Protein AF-A0A553NTT2-F1 (afdb_monomer_lite)

Organism: Tigriopus californicus (NCBI:txid6832)

Foldseek 3Di:
DDDDDDDDDDDDDDPPVVVVVVVVVVVVVVVVVVVPPPPPPCPVPQPPDPQPQPPADDDPDDPQEDEFDPPDDLVVSLVVNVVSVVVVDPHHHYDYDDPRVVVSVVSLVVNCVVVDCVRDPDDDDDDDGDRDRDPDDDVDDDPDDDDDDDPDDPPPDPDDPVVNVCVLLVDDPVLVVLQVVLVVQLVVLVCCCVPVVDPDQLCVSCVSVVVSLVVQVVVLVVQQVVCVVVPPPDVSVVSSVLNNLLSVLVVQLSVLVSVCVRDPDDDDPCVSCVSVVVVVVVSVVSVVVPD

InterPro domains:
  IPR002775 DNA/RNA-binding protein Alba-like [PF01918] (65-125)
  IPR019396 Transmembrane Fragile-X-F-associated protein [PF10269] (171-279)
  IPR019396 Transmembrane Fragile-X-F-associated protein [PTHR13568] (175-290)
  IPR036882 Alba-like domain superfamily [G3DSA:3.30.110.20] (52-138)
  IPR036882 Alba-like domain superfamily [SSF82704] (65-133)

Structure (mmCIF, N/CA/C/O backbone):
data_AF-A0A553NTT2-F1
#
_entry.id   AF-A0A553NTT2-F1
#
loop_
_atom_site.group_PDB
_atom_site.id
_atom_site.type_symbol
_atom_site.label_atom_id
_atom_site.label_alt_id
_atom_site.label_comp_id
_atom_site.label_asym_id
_atom_site.label_entity_id
_atom_site.label_seq_id
_atom_site.pdbx_PDB_ins_code
_atom_site.Cartn_x
_atom_site.Cartn_y
_atom_site.Cartn_z
_atom_site.occupancy
_atom_site.B_iso_or_equiv
_atom_site.auth_seq_id
_atom_site.auth_comp_id
_atom_site.auth_asym_id
_atom_site.auth_atom_id
_atom_site.pdbx_PDB_model_num
ATOM 1 N N . MET A 1 1 ? 52.064 -14.854 -38.907 1.00 36.59 1 MET A N 1
ATOM 2 C CA . MET A 1 1 ? 51.026 -14.120 -39.665 1.00 36.59 1 MET A CA 1
ATOM 3 C C . MET A 1 1 ? 49.681 -14.384 -39.009 1.00 36.59 1 MET A C 1
ATOM 5 O O . MET A 1 1 ? 49.382 -15.524 -38.690 1.00 36.59 1 MET A O 1
ATOM 9 N N . CYS A 1 2 ? 48.969 -13.304 -38.702 1.00 39.03 2 CYS A N 1
ATOM 10 C CA . CYS A 1 2 ? 47.824 -13.224 -37.797 1.00 39.03 2 CYS A CA 1
ATOM 11 C C . CYS A 1 2 ? 46.550 -13.841 -38.407 1.00 39.03 2 CYS A C 1
ATOM 13 O O . CYS A 1 2 ? 46.168 -13.487 -39.524 1.00 39.03 2 CYS A O 1
ATOM 15 N N . GLY A 1 3 ? 45.907 -14.760 -37.679 1.00 35.97 3 GLY A N 1
ATOM 16 C CA . GLY A 1 3 ? 44.646 -15.393 -38.064 1.00 35.97 3 GLY A CA 1
ATOM 17 C C . GLY A 1 3 ? 43.467 -14.434 -37.902 1.00 35.97 3 GLY A C 1
ATOM 18 O O . GLY A 1 3 ? 43.175 -13.962 -36.808 1.00 35.97 3 GLY A O 1
ATOM 19 N N . LYS A 1 4 ? 42.791 -14.142 -39.013 1.00 43.28 4 LYS A N 1
ATOM 20 C CA . LYS A 1 4 ? 41.639 -13.241 -39.105 1.00 43.28 4 LYS A CA 1
ATOM 21 C C . LYS A 1 4 ? 40.356 -14.073 -39.149 1.00 43.28 4 LYS A C 1
ATOM 23 O O . LYS A 1 4 ? 39.968 -14.530 -40.219 1.00 43.28 4 LYS A O 1
ATOM 28 N N . GLN A 1 5 ? 39.684 -14.257 -38.013 1.00 39.19 5 GLN A N 1
ATOM 29 C CA . GLN A 1 5 ? 38.310 -14.772 -37.987 1.00 39.19 5 GLN A CA 1
ATOM 30 C C . GLN A 1 5 ? 37.324 -13.601 -38.059 1.00 39.19 5 GLN A C 1
ATOM 32 O O . GLN A 1 5 ? 37.184 -12.815 -37.127 1.00 39.19 5 GLN A O 1
ATOM 37 N N . ARG A 1 6 ? 36.647 -13.473 -39.205 1.00 37.88 6 ARG A N 1
ATOM 38 C CA . ARG A 1 6 ? 35.450 -12.639 -39.376 1.00 37.88 6 ARG A CA 1
ATOM 39 C C . ARG A 1 6 ? 34.234 -13.525 -39.135 1.00 37.88 6 ARG A C 1
ATOM 41 O O . ARG A 1 6 ? 33.909 -14.342 -39.991 1.00 37.88 6 ARG A O 1
ATOM 48 N N . ILE A 1 7 ? 33.547 -13.328 -38.016 1.00 35.12 7 ILE A N 1
ATOM 49 C CA . ILE A 1 7 ? 32.196 -13.855 -37.824 1.00 35.12 7 ILE A CA 1
ATOM 50 C C . ILE A 1 7 ? 31.228 -12.777 -38.311 1.00 35.12 7 ILE A C 1
ATOM 52 O O . ILE A 1 7 ? 31.130 -11.691 -37.747 1.00 35.12 7 ILE A O 1
ATOM 56 N N . LYS A 1 8 ? 30.567 -13.074 -39.429 1.00 43.53 8 LYS A N 1
ATOM 57 C CA . LYS A 1 8 ? 29.391 -12.366 -39.933 1.00 43.53 8 LYS A CA 1
ATOM 58 C C . LYS A 1 8 ? 28.194 -13.056 -39.273 1.00 43.53 8 LYS A C 1
ATOM 60 O O . LYS A 1 8 ? 27.917 -14.201 -39.616 1.00 43.53 8 LYS A O 1
ATOM 65 N N . LEU A 1 9 ? 27.509 -12.398 -38.343 1.00 36.25 9 LEU A N 1
ATOM 66 C CA . LEU A 1 9 ? 26.187 -12.829 -37.886 1.00 36.25 9 LEU A CA 1
ATOM 67 C C . LEU A 1 9 ? 25.183 -11.742 -38.247 1.00 36.25 9 LEU A C 1
ATOM 69 O O . LEU A 1 9 ? 25.375 -10.558 -37.980 1.00 36.25 9 LEU A O 1
ATOM 73 N N . ALA A 1 10 ? 24.202 -12.187 -39.019 1.00 35.41 10 ALA A N 1
ATOM 74 C CA . ALA A 1 10 ? 23.266 -11.387 -39.767 1.00 35.41 10 ALA A CA 1
ATOM 75 C C . ALA A 1 10 ? 22.304 -10.622 -38.853 1.00 35.41 10 ALA A C 1
ATOM 77 O O . ALA A 1 10 ? 21.752 -11.154 -37.895 1.00 35.41 10 ALA A O 1
ATOM 78 N N . SER A 1 11 ? 22.068 -9.375 -39.236 1.00 47.38 11 SER A N 1
ATOM 79 C CA . SER A 1 11 ? 20.872 -8.604 -38.929 1.00 47.38 11 SER A CA 1
ATOM 80 C C . SER A 1 11 ? 19.617 -9.343 -39.405 1.00 47.38 11 SER A C 1
ATOM 82 O O . SER A 1 11 ? 19.527 -9.674 -40.589 1.00 47.38 11 SER A O 1
ATOM 84 N N . GLY A 1 12 ? 18.628 -9.536 -38.533 1.00 40.59 12 GLY A N 1
ATOM 85 C CA . GLY A 1 12 ? 17.329 -10.062 -38.949 1.00 40.59 12 GLY A CA 1
ATOM 86 C C . GLY A 1 12 ? 16.335 -10.228 -37.805 1.00 40.59 12 GLY A C 1
ATOM 87 O O . GLY A 1 12 ? 16.296 -11.273 -37.179 1.00 40.59 12 GLY A O 1
ATOM 88 N N . GLN A 1 13 ? 15.526 -9.189 -37.580 1.00 47.62 13 GLN A N 1
ATOM 89 C CA . GLN A 1 13 ? 14.172 -9.243 -37.010 1.00 47.62 13 GLN A CA 1
ATOM 90 C C . GLN A 1 13 ? 13.954 -10.025 -35.698 1.00 47.62 13 GLN A C 1
ATOM 92 O O . GLN A 1 13 ? 13.581 -11.191 -35.707 1.00 47.62 13 GLN A O 1
ATOM 97 N N . LEU A 1 14 ? 13.975 -9.316 -34.563 1.00 39.66 14 LEU A N 1
ATOM 98 C CA . LEU A 1 14 ? 13.305 -9.780 -33.337 1.00 39.66 14 LEU A CA 1
ATOM 99 C C . LEU A 1 14 ? 12.582 -8.644 -32.586 1.00 39.66 14 LEU A C 1
ATOM 101 O O . LEU A 1 14 ? 12.540 -8.620 -31.364 1.00 39.66 14 LEU A O 1
ATOM 105 N N . ILE A 1 15 ? 12.027 -7.666 -33.314 1.00 45.34 15 ILE A N 1
ATOM 106 C CA . ILE A 1 15 ? 11.325 -6.506 -32.717 1.00 45.34 15 ILE A CA 1
ATOM 107 C C . ILE A 1 15 ? 9.790 -6.676 -32.765 1.00 45.34 15 ILE A C 1
ATOM 109 O O . ILE A 1 15 ? 9.067 -5.956 -32.090 1.00 45.34 15 ILE A O 1
ATOM 113 N N . SER A 1 16 ? 9.261 -7.675 -33.482 1.00 48.75 16 SER A N 1
ATOM 114 C CA . SER A 1 16 ? 7.805 -7.898 -33.591 1.00 48.75 16 SER A CA 1
ATOM 115 C C . SER A 1 16 ? 7.212 -8.789 -32.488 1.00 48.75 16 SER A C 1
ATOM 117 O O . SER A 1 16 ? 6.015 -8.710 -32.234 1.00 48.75 16 SER A O 1
ATOM 119 N N . GLY A 1 17 ? 8.017 -9.645 -31.847 1.00 47.19 17 GLY A N 1
ATOM 120 C CA . GLY A 1 17 ? 7.527 -10.685 -30.927 1.00 47.19 17 GLY A CA 1
ATOM 121 C C . GLY A 1 17 ? 7.232 -10.197 -29.504 1.00 47.19 17 GLY A C 1
ATOM 122 O O . GLY A 1 17 ? 6.306 -10.672 -28.849 1.00 47.19 17 GLY A O 1
ATOM 123 N N . THR A 1 18 ? 7.984 -9.210 -29.016 1.00 55.44 18 THR A N 1
ATOM 124 C CA . THR A 1 18 ? 7.787 -8.633 -27.678 1.00 55.44 18 THR A CA 1
ATOM 125 C C . THR A 1 18 ? 6.496 -7.834 -27.596 1.00 55.44 18 THR A C 1
ATOM 127 O O . THR A 1 18 ? 5.776 -7.968 -26.615 1.00 55.44 18 THR A O 1
ATOM 130 N N . TRP A 1 19 ? 6.130 -7.096 -28.647 1.00 56.22 19 TRP A N 1
ATOM 131 C CA . TRP A 1 19 ? 4.841 -6.406 -28.701 1.00 56.22 19 TRP A CA 1
ATOM 132 C C . TRP A 1 19 ? 3.670 -7.375 -28.800 1.00 56.22 19 TRP A C 1
ATOM 134 O O . TRP A 1 19 ? 2.653 -7.122 -28.174 1.00 56.22 19 TRP A O 1
ATOM 144 N N . THR A 1 20 ? 3.803 -8.507 -29.498 1.00 58.16 20 THR A N 1
ATOM 145 C CA . THR A 1 20 ? 2.735 -9.518 -29.538 1.00 58.16 20 THR A CA 1
ATOM 146 C C . THR A 1 20 ? 2.574 -10.244 -28.214 1.00 58.16 20 THR A C 1
ATOM 148 O O . THR A 1 20 ? 1.445 -10.511 -27.833 1.00 58.16 20 THR A O 1
ATOM 151 N N . ILE A 1 21 ? 3.662 -10.520 -27.484 1.00 68.00 21 ILE A N 1
ATOM 152 C CA . ILE A 1 21 ? 3.593 -11.138 -26.151 1.00 68.00 21 ILE A CA 1
ATOM 153 C C . ILE A 1 21 ? 3.052 -10.134 -25.133 1.00 68.00 21 ILE A C 1
ATOM 155 O O . ILE A 1 21 ? 2.199 -10.500 -24.341 1.00 68.00 21 ILE A O 1
ATOM 159 N N . VAL A 1 22 ? 3.470 -8.866 -25.186 1.00 65.75 22 VAL A N 1
ATOM 160 C CA . VAL A 1 22 ? 2.911 -7.798 -24.343 1.00 65.75 22 VAL A CA 1
ATOM 161 C C . VAL A 1 22 ? 1.440 -7.562 -24.678 1.00 65.75 22 VAL A C 1
ATOM 163 O O . VAL A 1 22 ? 0.644 -7.440 -23.760 1.00 65.75 22 VAL A O 1
ATOM 166 N N . LEU A 1 23 ? 1.046 -7.577 -25.955 1.00 72.81 23 LEU A N 1
ATOM 167 C CA . LEU A 1 23 ? -0.349 -7.453 -26.376 1.00 72.81 23 LEU A CA 1
ATOM 168 C C . LEU A 1 23 ? -1.168 -8.676 -25.953 1.00 72.81 23 LEU A C 1
ATOM 170 O O . LEU A 1 23 ? -2.264 -8.487 -25.459 1.00 72.81 23 LEU A O 1
ATOM 174 N N . LEU A 1 24 ? -0.651 -9.904 -26.072 1.00 73.88 24 LEU A N 1
ATOM 175 C CA . LEU A 1 24 ? -1.316 -11.124 -25.591 1.00 73.88 24 LEU A CA 1
ATOM 176 C C . LEU A 1 24 ? -1.411 -11.164 -24.070 1.00 73.88 24 LEU A C 1
ATOM 178 O O . LEU A 1 24 ? -2.438 -11.579 -23.556 1.00 73.88 24 LEU A O 1
ATOM 182 N N . LEU A 1 25 ? -0.386 -10.707 -23.348 1.00 73.81 25 LEU A N 1
ATOM 183 C CA . LEU A 1 25 ? -0.395 -10.623 -21.889 1.00 73.81 25 LEU A CA 1
ATOM 184 C C . LEU A 1 25 ? -1.344 -9.519 -21.415 1.00 73.81 25 LEU A C 1
ATOM 186 O O . LEU A 1 25 ? -2.024 -9.703 -20.417 1.00 73.81 25 LEU A O 1
ATOM 190 N N . LEU A 1 26 ? -1.440 -8.410 -22.154 1.00 72.62 26 LEU A N 1
ATOM 191 C CA . LEU A 1 26 ? -2.366 -7.304 -21.908 1.00 72.62 26 LEU A CA 1
ATOM 192 C C . LEU A 1 26 ? -3.802 -7.671 -22.311 1.00 72.62 26 LEU A C 1
ATOM 194 O O . LEU A 1 26 ? -4.728 -7.286 -21.614 1.00 72.62 26 LEU A O 1
ATOM 198 N N . LEU A 1 27 ? -4.000 -8.487 -23.353 1.00 72.94 27 LEU A N 1
ATOM 199 C CA . LEU A 1 27 ? -5.294 -9.059 -23.745 1.00 72.94 27 LEU A CA 1
ATOM 200 C C . LEU A 1 27 ? -5.733 -10.167 -22.775 1.00 72.94 27 LEU A C 1
ATOM 202 O O . LEU A 1 27 ? -6.913 -10.268 -22.471 1.00 72.94 27 LEU A O 1
ATOM 206 N N . PHE A 1 28 ? -4.793 -10.956 -22.245 1.00 72.75 28 PHE A N 1
ATOM 207 C CA . PHE A 1 28 ? -5.007 -11.959 -21.195 1.00 72.75 28 PHE A CA 1
ATOM 208 C C . PHE A 1 28 ? -5.281 -11.301 -19.835 1.00 72.75 28 PHE A C 1
ATOM 210 O O . PHE A 1 28 ? -6.160 -11.750 -19.108 1.00 72.75 28 PHE A O 1
ATOM 217 N N . LEU A 1 29 ? -4.611 -10.185 -19.522 1.00 60.91 29 LEU A N 1
ATOM 218 C CA . LEU A 1 29 ? -4.932 -9.315 -18.385 1.00 60.91 29 LEU A CA 1
ATOM 219 C C . LEU A 1 29 ? -6.286 -8.629 -18.573 1.00 60.91 29 LEU A C 1
ATOM 221 O O . LEU A 1 29 ? -7.032 -8.557 -17.610 1.00 60.91 29 LEU A O 1
ATOM 225 N N . LEU A 1 30 ? -6.646 -8.190 -19.784 1.00 62.62 30 LEU A N 1
ATOM 226 C CA . LEU A 1 30 ? -7.984 -7.673 -20.097 1.00 62.62 30 LEU A CA 1
ATOM 227 C C . LEU A 1 30 ? -9.063 -8.767 -20.018 1.00 62.62 30 LEU A C 1
ATOM 229 O O . LEU A 1 30 ? -10.177 -8.470 -19.608 1.00 62.62 30 LEU A O 1
ATOM 233 N N . LEU A 1 31 ? -8.737 -10.024 -20.334 1.00 63.12 31 LEU A N 1
ATOM 234 C CA . LEU A 1 31 ? -9.616 -11.188 -20.154 1.00 63.12 31 LEU A CA 1
ATOM 235 C C . LEU A 1 31 ? -9.780 -11.570 -18.674 1.00 63.12 31 LEU A C 1
ATOM 237 O O . LEU A 1 31 ? -10.891 -11.859 -18.250 1.00 63.12 31 LEU A O 1
ATOM 241 N N . LEU A 1 32 ? -8.717 -11.481 -17.866 1.00 57.94 32 LEU A N 1
ATOM 242 C CA . LEU A 1 32 ? -8.777 -11.626 -16.402 1.00 57.94 32 LEU A CA 1
ATOM 243 C C . LEU A 1 32 ? -9.471 -10.433 -15.717 1.00 57.94 32 LEU A C 1
ATOM 245 O O . LEU A 1 32 ? -10.133 -10.594 -14.693 1.00 57.94 32 LEU A O 1
ATOM 249 N N . MET A 1 33 ? -9.355 -9.234 -16.292 1.00 47.97 33 MET A N 1
ATOM 250 C CA . MET A 1 33 ? -10.081 -8.029 -15.873 1.00 47.97 33 MET A CA 1
ATOM 251 C C . MET A 1 33 ? -11.548 -8.049 -16.322 1.00 47.97 33 MET A C 1
ATOM 253 O O . MET A 1 33 ? -12.391 -7.432 -15.674 1.00 47.97 33 MET A O 1
ATOM 257 N N . GLY A 1 34 ? -11.869 -8.805 -17.377 1.00 42.41 34 GLY A N 1
ATOM 258 C CA . GLY A 1 34 ? -13.231 -9.075 -17.841 1.00 42.41 34 GLY A CA 1
ATOM 259 C C . GLY A 1 34 ? -14.063 -9.901 -16.856 1.00 42.41 34 GLY A C 1
ATOM 260 O O . GLY A 1 34 ? -15.282 -9.775 -16.860 1.00 42.41 34 GLY A O 1
ATOM 261 N N . ASP A 1 35 ? -13.416 -10.647 -15.957 1.00 35.47 35 ASP A N 1
ATOM 262 C CA . ASP A 1 35 ? -14.064 -11.348 -14.836 1.00 35.47 35 ASP A CA 1
ATOM 263 C C . ASP A 1 35 ? -14.038 -10.548 -13.521 1.00 35.47 35 ASP A C 1
ATOM 265 O O . ASP A 1 35 ? -14.628 -10.956 -12.522 1.00 35.47 35 ASP A O 1
ATOM 269 N N . SER A 1 36 ? -13.398 -9.370 -13.509 1.00 37.31 36 SER A N 1
ATOM 270 C CA . SER A 1 36 ? -13.545 -8.375 -12.434 1.00 37.31 36 SER A CA 1
ATOM 271 C C . SER A 1 36 ? -14.534 -7.271 -12.806 1.00 37.31 36 SER A C 1
ATOM 273 O O . SER A 1 36 ? -14.523 -6.186 -12.217 1.00 37.31 36 SER A O 1
ATOM 275 N N . SER A 1 37 ? -15.535 -7.589 -13.641 1.00 34.09 37 SER A N 1
ATOM 276 C CA . SER A 1 37 ? -16.870 -7.221 -13.186 1.00 34.09 37 SER A CA 1
ATOM 277 C C . SER A 1 37 ? -16.994 -7.875 -11.823 1.00 34.09 37 SER A C 1
ATOM 279 O O . SER A 1 37 ? -17.120 -9.092 -11.708 1.00 34.09 37 SER A O 1
ATOM 281 N N . VAL A 1 38 ? -16.864 -7.054 -10.786 1.00 39.94 38 VAL A N 1
ATOM 282 C CA . VAL A 1 38 ? -17.581 -7.254 -9.545 1.00 39.94 38 VAL A CA 1
ATOM 283 C C . VAL A 1 38 ? -18.961 -7.729 -9.987 1.00 39.94 38 VAL A C 1
ATOM 285 O O . VAL A 1 38 ? -19.828 -6.927 -10.324 1.00 39.94 38 VAL A O 1
ATOM 288 N N . SER A 1 39 ? -19.155 -9.056 -10.035 1.00 26.62 39 SER A N 1
ATOM 289 C CA . SER A 1 39 ? -20.438 -9.607 -9.667 1.00 26.62 39 SER A CA 1
ATOM 290 C C . SER A 1 39 ? -20.704 -8.841 -8.392 1.00 26.62 39 SER A C 1
ATOM 292 O O . SER A 1 39 ? -19.829 -8.897 -7.511 1.00 26.62 39 SER A O 1
ATOM 294 N N . PRO A 1 40 ? -21.781 -8.033 -8.305 1.00 30.67 40 PRO A N 1
ATOM 295 C CA . PRO A 1 40 ? -22.178 -7.571 -6.996 1.00 30.67 40 PRO A CA 1
ATOM 296 C C . PRO A 1 40 ? -22.099 -8.848 -6.189 1.00 30.67 40 PRO A C 1
ATOM 298 O O . PRO A 1 40 ? -22.639 -9.875 -6.633 1.00 30.67 40 PRO A O 1
ATOM 301 N N . SER A 1 41 ? -21.290 -8.851 -5.120 1.00 30.58 41 SER A N 1
ATOM 302 C CA . SER A 1 41 ? -21.495 -9.856 -4.101 1.00 30.58 41 SER A CA 1
ATOM 303 C C . SER A 1 41 ? -23.002 -9.872 -4.018 1.00 30.58 41 SER A C 1
ATOM 305 O O . SER A 1 41 ? -23.617 -8.825 -3.787 1.00 30.58 41 SER A O 1
ATOM 307 N N . ARG A 1 42 ? -23.617 -10.998 -4.387 1.00 33.09 42 ARG A N 1
ATOM 308 C CA . ARG A 1 42 ? -24.921 -11.283 -3.848 1.00 33.09 42 ARG A CA 1
ATOM 309 C C . ARG A 1 42 ? -24.553 -11.340 -2.379 1.00 33.09 42 ARG A C 1
ATOM 311 O O . ARG A 1 42 ? -24.096 -12.373 -1.896 1.00 33.09 42 ARG A O 1
ATOM 318 N N . ASP A 1 43 ? -24.551 -10.160 -1.749 1.00 30.70 43 ASP A N 1
ATOM 319 C CA . ASP A 1 43 ? -25.019 -9.939 -0.412 1.00 30.70 43 ASP A CA 1
ATOM 320 C C . ASP A 1 43 ? -26.240 -10.815 -0.435 1.00 30.70 43 ASP A C 1
ATOM 322 O O . ASP A 1 43 ? -27.226 -10.517 -1.102 1.00 30.70 43 ASP A O 1
ATOM 326 N N . LEU A 1 44 ? -26.003 -12.044 0.011 1.00 41.22 44 LEU A N 1
ATOM 327 C CA . LEU A 1 44 ? -26.976 -13.091 0.127 1.00 41.22 44 LEU A CA 1
ATOM 328 C C . LEU A 1 44 ? -28.033 -12.408 0.953 1.00 41.22 44 LEU A C 1
ATOM 330 O O . LEU A 1 44 ? -27.743 -12.276 2.138 1.00 41.22 44 LEU A O 1
ATOM 334 N N . ASP A 1 45 ? -29.075 -11.866 0.295 1.00 34.88 45 ASP A N 1
ATOM 335 C CA . ASP A 1 45 ? -29.884 -10.741 0.770 1.00 34.88 45 ASP A CA 1
ATOM 336 C C . ASP A 1 45 ? -30.099 -10.931 2.251 1.00 34.88 45 ASP A C 1
ATOM 338 O O . ASP A 1 45 ? -30.960 -11.708 2.669 1.00 34.88 45 ASP A O 1
ATOM 342 N N . LEU A 1 46 ? -29.195 -10.347 3.045 1.00 40.53 46 LEU A N 1
ATOM 343 C CA . LEU A 1 46 ? -29.179 -10.632 4.460 1.00 40.53 46 LEU A CA 1
ATOM 344 C C . LEU A 1 46 ? -30.341 -9.773 4.873 1.00 40.53 46 LEU A C 1
ATOM 346 O O . LEU A 1 46 ? -30.225 -8.550 4.710 1.00 40.53 46 LEU A O 1
ATOM 350 N N . PRO A 1 47 ? -31.477 -10.375 5.272 1.00 35.28 47 PRO A N 1
ATOM 351 C CA . PRO A 1 47 ? -32.666 -9.594 5.468 1.00 35.28 47 PRO A CA 1
ATOM 352 C C . PRO A 1 47 ? -32.252 -8.492 6.424 1.00 35.28 47 PRO A C 1
ATOM 354 O O . PRO A 1 47 ? -31.686 -8.760 7.489 1.00 35.28 47 PRO A O 1
ATOM 357 N N . THR A 1 48 ? -32.477 -7.252 6.007 1.00 34.50 48 THR A N 1
ATOM 358 C CA . THR A 1 48 ? -32.324 -6.023 6.786 1.00 34.50 48 THR A CA 1
ATOM 359 C C . THR A 1 48 ? -33.357 -5.997 7.918 1.00 34.50 48 THR A C 1
ATOM 361 O O . THR A 1 48 ? -33.973 -4.984 8.222 1.00 34.50 48 THR A O 1
ATOM 364 N N . GLY A 1 49 ? -33.572 -7.145 8.556 1.00 47.47 49 GLY A N 1
ATOM 365 C CA . GLY A 1 49 ? -34.212 -7.279 9.83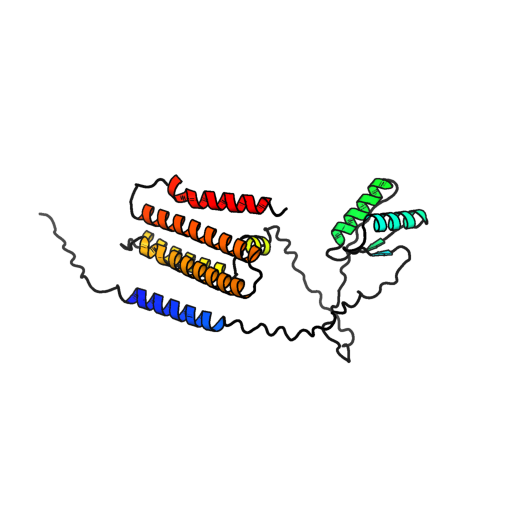6 1.00 47.47 49 GLY A CA 1
ATOM 366 C C . GLY A 1 49 ? -33.197 -7.003 10.945 1.00 47.47 49 GLY A C 1
ATOM 367 O O . GLY A 1 49 ? -31.981 -7.129 10.756 1.00 47.47 49 GLY A O 1
ATOM 368 N N . PRO A 1 50 ? -33.675 -6.619 12.133 1.00 41.50 50 PRO A N 1
ATOM 369 C CA . PRO A 1 50 ? -32.818 -6.507 13.298 1.00 41.50 50 PRO A CA 1
ATOM 370 C C . PRO A 1 50 ? -32.132 -7.856 13.539 1.00 41.50 50 PRO A C 1
ATOM 372 O O . PRO A 1 50 ? -32.793 -8.868 13.771 1.00 41.50 50 PRO A O 1
ATOM 375 N N . ARG A 1 51 ? -30.794 -7.876 13.492 1.00 38.34 51 ARG A N 1
ATOM 376 C CA . ARG A 1 51 ? -29.999 -8.995 14.008 1.00 38.34 51 ARG A CA 1
ATOM 377 C C . ARG A 1 51 ? -30.303 -9.122 15.496 1.00 38.34 51 ARG A C 1
ATOM 379 O O . ARG A 1 51 ? -29.733 -8.412 16.322 1.00 38.34 51 ARG A O 1
ATOM 386 N N . LEU A 1 52 ? -31.230 -10.009 15.827 1.00 45.22 52 LEU A N 1
ATOM 387 C CA . LEU A 1 52 ? -31.459 -10.454 17.189 1.00 45.22 52 LEU A CA 1
ATOM 388 C C . LEU A 1 52 ? -30.317 -11.408 17.523 1.00 45.22 52 LEU A C 1
ATOM 390 O O . LEU A 1 52 ? -30.420 -12.612 17.305 1.00 45.22 52 LEU A O 1
ATOM 394 N N . ALA A 1 53 ? -29.204 -10.850 18.003 1.00 46.16 53 ALA A N 1
ATOM 395 C CA . ALA A 1 53 ? -28.194 -11.639 18.689 1.00 46.16 53 ALA A CA 1
ATOM 396 C C . ALA A 1 53 ? -28.922 -12.366 19.823 1.00 46.16 53 ALA A C 1
ATOM 398 O O . ALA A 1 53 ? -29.423 -11.723 20.753 1.00 46.16 53 ALA A O 1
ATOM 399 N N . ARG A 1 54 ? -29.076 -13.689 19.705 1.00 48.75 54 ARG A N 1
ATOM 400 C CA . ARG A 1 54 ? -29.633 -14.463 20.810 1.00 48.75 54 ARG A CA 1
ATOM 401 C C . ARG A 1 54 ? -28.669 -14.286 21.970 1.00 48.75 54 ARG A C 1
ATOM 403 O O . ARG A 1 54 ? -27.455 -14.387 21.794 1.00 48.75 54 ARG A O 1
ATOM 410 N N . LEU A 1 55 ? -29.209 -13.946 23.138 1.00 48.66 55 LEU A N 1
ATOM 411 C CA . LEU A 1 55 ? -28.382 -13.916 24.330 1.00 48.66 55 LEU A CA 1
ATOM 412 C C . LEU A 1 55 ? -27.726 -15.297 24.477 1.00 48.66 55 LEU A C 1
ATOM 414 O O . LEU A 1 55 ? -28.362 -16.304 24.138 1.00 48.66 55 LEU A O 1
ATOM 418 N N . PRO A 1 56 ? -26.475 -15.355 24.963 1.00 49.22 56 PRO A N 1
ATOM 419 C CA . PRO A 1 56 ? -25.867 -16.616 25.355 1.00 49.22 56 PRO A CA 1
ATOM 420 C C . PRO A 1 56 ? -26.855 -17.408 26.224 1.00 49.22 56 PRO A C 1
ATOM 422 O O . PRO A 1 56 ? -27.653 -16.774 26.929 1.00 49.22 56 PRO A O 1
ATOM 425 N N . PRO A 1 57 ? -26.818 -18.754 26.200 1.00 54.59 57 PRO A N 1
ATOM 426 C CA . PRO A 1 57 ? -27.658 -19.580 27.060 1.00 54.59 57 PRO A CA 1
ATOM 427 C C . PRO A 1 57 ? -27.680 -18.994 28.472 1.00 54.59 57 PRO A C 1
ATOM 429 O O . PRO A 1 57 ? -26.621 -18.709 29.035 1.00 54.59 57 PRO A O 1
ATOM 432 N N . ALA A 1 58 ? -28.877 -18.715 28.994 1.00 54.62 58 ALA A N 1
ATOM 433 C CA . ALA A 1 58 ? -29.021 -18.054 30.280 1.00 54.62 58 ALA A CA 1
ATOM 434 C C . ALA A 1 58 ? -28.464 -18.973 31.371 1.00 54.62 58 ALA A C 1
ATOM 436 O O . ALA A 1 58 ? -29.109 -19.933 31.789 1.00 54.62 58 ALA A O 1
ATOM 437 N N . TRP A 1 59 ? -27.244 -18.688 31.815 1.00 53.41 59 TRP A N 1
ATOM 438 C CA . TRP A 1 59 ? -26.700 -19.271 33.030 1.00 53.41 59 TRP A CA 1
ATOM 439 C C . TRP A 1 59 ? -27.588 -18.837 34.205 1.00 53.41 59 TRP A C 1
ATOM 441 O O . TRP A 1 59 ? -28.088 -17.705 34.192 1.00 53.41 59 TRP A O 1
ATOM 451 N N . PRO A 1 60 ? -27.819 -19.694 35.215 1.00 50.62 60 PRO A N 1
ATOM 452 C CA . PRO A 1 60 ? -28.550 -19.287 36.408 1.00 50.62 60 PRO A CA 1
ATOM 453 C C . PRO A 1 60 ? -27.818 -18.102 37.043 1.00 50.62 60 PRO A C 1
ATOM 455 O O . PRO A 1 60 ? -26.707 -18.264 37.540 1.00 50.62 60 PRO A O 1
ATOM 458 N N . GLN A 1 61 ? -28.417 -16.909 36.983 1.00 59.88 61 GLN A N 1
ATOM 459 C CA . GLN A 1 61 ? -27.816 -15.695 37.529 1.00 59.88 61 GLN A CA 1
ATOM 460 C C . GLN A 1 61 ? -27.749 -15.826 39.048 1.00 59.88 61 GLN A C 1
ATOM 462 O O . GLN A 1 61 ? -28.764 -15.697 39.739 1.00 59.88 61 GLN A O 1
ATOM 467 N N . ARG A 1 62 ? -26.558 -16.096 39.587 1.00 70.00 62 ARG A N 1
ATOM 468 C CA . ARG A 1 62 ? -26.342 -15.968 41.025 1.00 70.00 62 ARG A CA 1
ATOM 469 C C . ARG A 1 62 ? -26.271 -14.477 41.333 1.00 70.00 62 ARG A C 1
ATOM 471 O O . ARG A 1 62 ? -25.783 -13.688 40.529 1.00 70.00 62 ARG A O 1
ATOM 478 N N . HIS A 1 63 ? -26.715 -14.074 42.521 1.00 70.50 63 HIS A N 1
ATOM 479 C CA . HIS A 1 63 ? -26.658 -12.664 42.940 1.00 70.50 63 HIS A CA 1
ATOM 480 C C . HIS A 1 63 ? -25.222 -12.091 42.985 1.00 70.50 63 HIS A C 1
ATOM 482 O O . HIS A 1 63 ? -25.045 -10.880 43.049 1.00 70.50 63 HIS A O 1
ATOM 488 N N . GLN A 1 64 ? -24.208 -12.956 42.906 1.00 80.38 64 GLN A N 1
ATOM 489 C CA . GLN A 1 64 ? -22.781 -12.631 42.966 1.00 80.38 64 GLN A CA 1
ATOM 490 C C . GLN A 1 64 ? -22.128 -12.473 41.575 1.00 80.38 64 GLN A C 1
ATOM 492 O O . GLN A 1 64 ? -20.951 -12.122 41.490 1.00 80.38 64 GLN A O 1
ATOM 497 N N . ASP A 1 65 ? -22.864 -12.728 40.485 1.00 85.31 65 ASP A N 1
ATOM 498 C CA . ASP A 1 65 ? -22.348 -12.657 39.113 1.00 85.31 65 ASP A CA 1
ATOM 499 C C . ASP A 1 65 ? -22.505 -11.246 38.516 1.00 85.31 65 ASP A C 1
ATOM 501 O O . ASP A 1 65 ? -23.601 -10.679 38.452 1.00 85.31 65 ASP A O 1
ATOM 505 N N . VAL A 1 66 ? -21.411 -10.676 38.004 1.00 87.62 66 VAL A N 1
ATOM 506 C CA . VAL A 1 66 ? -21.386 -9.366 37.340 1.00 87.62 66 VAL A CA 1
ATOM 507 C C . VAL A 1 66 ? -20.910 -9.515 35.898 1.00 87.62 66 VAL A C 1
ATOM 509 O O . VAL A 1 66 ? -19.745 -9.796 35.628 1.00 87.62 66 VAL A O 1
ATOM 512 N N . PHE A 1 67 ? -21.811 -9.253 34.950 1.00 87.69 67 PHE A N 1
ATOM 513 C CA . PHE A 1 67 ? -21.499 -9.250 33.520 1.00 87.69 67 PHE A CA 1
ATOM 514 C C . PHE A 1 67 ? -20.935 -7.902 33.070 1.00 87.69 67 PHE A C 1
ATOM 516 O O . PHE A 1 67 ? -21.533 -6.842 33.283 1.00 87.69 67 PHE A O 1
ATOM 523 N N . ILE A 1 68 ? -19.781 -7.939 32.408 1.00 89.12 68 ILE A N 1
ATOM 524 C CA . ILE A 1 68 ? -19.068 -6.751 31.949 1.00 89.12 68 ILE A CA 1
ATOM 525 C C . ILE A 1 68 ? -19.286 -6.577 30.455 1.00 89.12 68 ILE A C 1
ATOM 527 O O . ILE A 1 68 ? -18.976 -7.449 29.647 1.00 89.12 68 ILE A O 1
ATOM 531 N N . THR A 1 69 ? -19.783 -5.399 30.084 1.00 85.31 69 THR A N 1
ATOM 532 C CA . THR A 1 69 ? -19.959 -5.007 28.686 1.00 85.31 69 THR A CA 1
ATOM 533 C C . THR A 1 69 ? -19.035 -3.834 28.338 1.00 85.31 69 THR A C 1
ATOM 535 O O . THR A 1 69 ? -18.634 -3.065 29.219 1.00 85.31 69 THR A O 1
ATOM 538 N N . PRO A 1 70 ? -18.702 -3.637 27.051 1.00 77.62 70 PRO A N 1
ATOM 539 C CA . PRO A 1 70 ? -17.866 -2.519 26.622 1.00 77.62 70 PRO A CA 1
ATOM 540 C C . PRO A 1 70 ? -18.617 -1.175 26.570 1.00 77.62 70 PRO A C 1
ATOM 542 O O . PRO A 1 70 ? -17.995 -0.142 26.325 1.00 77.62 70 PRO A O 1
ATOM 545 N N . ARG A 1 71 ? -19.937 -1.142 26.804 1.00 80.94 71 ARG A N 1
ATOM 546 C CA . ARG A 1 71 ? -20.749 0.091 26.724 1.00 80.94 71 ARG A CA 1
ATOM 547 C C . ARG A 1 71 ? -21.099 0.697 28.081 1.00 80.94 71 ARG A C 1
ATOM 549 O O . ARG A 1 71 ? -21.362 1.888 28.165 1.00 80.94 71 ARG A O 1
ATOM 556 N N . THR A 1 72 ? -21.087 -0.100 29.141 1.00 84.56 72 THR A N 1
ATOM 557 C CA . THR A 1 72 ? -21.437 0.341 30.497 1.00 84.56 72 THR A CA 1
ATOM 558 C C . THR A 1 72 ? -20.418 1.325 31.079 1.00 84.56 72 THR A C 1
ATOM 560 O O . THR A 1 72 ? -19.221 1.227 30.807 1.00 84.56 72 THR A O 1
ATOM 563 N N . HIS A 1 73 ? -20.901 2.271 31.893 1.00 89.56 73 HIS A N 1
ATOM 564 C CA . HIS A 1 73 ? -20.086 3.304 32.537 1.00 89.56 73 HIS A CA 1
ATOM 565 C C . HIS A 1 73 ? -19.155 2.705 33.604 1.00 89.56 73 HIS A C 1
ATOM 567 O O . HIS A 1 73 ? -19.609 2.018 34.522 1.00 89.56 73 HIS A O 1
ATOM 573 N N . PHE A 1 74 ? -17.852 2.977 33.496 1.00 90.69 74 PHE A N 1
ATOM 574 C CA . PHE A 1 74 ? -16.821 2.305 34.294 1.00 90.69 74 PHE A CA 1
ATOM 575 C C . PHE A 1 74 ? -16.897 2.605 35.809 1.00 90.69 74 PHE A C 1
ATOM 577 O O . PHE A 1 74 ? -16.952 1.649 36.583 1.00 90.69 74 PHE A O 1
ATOM 584 N N . PRO A 1 75 ? -16.998 3.871 36.270 1.00 90.88 75 PRO A N 1
ATOM 585 C CA . PRO A 1 75 ? -17.169 4.179 37.695 1.00 90.88 75 PRO A CA 1
ATOM 586 C C . PRO A 1 75 ? -18.408 3.532 38.324 1.00 90.88 75 PRO A C 1
ATOM 588 O O . PRO A 1 75 ? -18.345 3.046 39.448 1.00 90.88 75 PRO A O 1
ATOM 591 N N . ALA A 1 76 ? -19.518 3.468 37.581 1.00 89.88 76 ALA A N 1
ATOM 592 C CA . ALA A 1 76 ? -20.753 2.855 38.069 1.00 89.88 76 ALA A CA 1
ATOM 593 C C . ALA A 1 76 ? -20.603 1.334 38.242 1.00 89.88 76 ALA A C 1
ATOM 595 O O . ALA A 1 76 ? -21.062 0.772 39.232 1.00 89.88 76 ALA A O 1
ATOM 596 N N . GLN A 1 77 ? -19.911 0.664 37.312 1.00 91.88 77 GLN A N 1
ATOM 597 C CA . GLN A 1 77 ? -19.591 -0.759 37.457 1.00 91.88 77 GLN A CA 1
ATOM 598 C C . GLN A 1 77 ? -18.653 -1.021 38.633 1.00 91.88 77 GLN A C 1
ATOM 600 O O . GLN A 1 77 ? -18.829 -2.011 39.337 1.00 91.88 77 GLN A O 1
ATOM 605 N N . LYS A 1 78 ? -17.679 -0.133 38.860 1.00 93.19 78 LYS A N 1
ATOM 606 C CA . LYS A 1 78 ? -16.761 -0.241 39.993 1.00 93.19 78 LYS A CA 1
ATOM 607 C C . LYS A 1 78 ? -17.514 -0.138 41.316 1.00 93.19 78 LYS A C 1
ATOM 609 O O . LYS A 1 78 ? -17.347 -1.007 42.164 1.00 93.19 78 LYS A O 1
ATOM 614 N N . GLN A 1 79 ? -18.379 0.869 41.452 1.00 92.06 79 GLN A N 1
ATOM 615 C CA . GLN A 1 79 ? -19.191 1.050 42.653 1.00 92.06 79 GLN A CA 1
ATOM 616 C C . GLN A 1 79 ? -20.090 -0.162 42.908 1.00 92.06 79 GLN A C 1
ATOM 618 O O . GLN A 1 79 ? -20.101 -0.683 44.012 1.00 92.06 79 GLN A O 1
ATOM 623 N N . LYS A 1 80 ? -20.729 -0.704 41.864 1.00 90.81 80 LYS A N 1
ATOM 624 C CA . LYS A 1 80 ? -21.555 -1.913 41.980 1.00 90.81 80 LYS A CA 1
ATOM 625 C C . LYS A 1 80 ? -20.786 -3.112 42.548 1.00 90.81 80 LYS A C 1
ATOM 627 O O . LYS A 1 80 ? -21.332 -3.856 43.354 1.00 90.81 80 LYS A O 1
ATOM 632 N N . VAL A 1 81 ? -19.536 -3.320 42.128 1.00 91.12 81 VAL A N 1
ATOM 633 C CA . VAL A 1 81 ? -18.698 -4.404 42.671 1.00 91.12 81 VAL A CA 1
ATOM 634 C C . VAL A 1 81 ? -18.331 -4.137 44.131 1.00 91.12 81 VAL A C 1
ATOM 636 O O . VAL A 1 81 ? -18.370 -5.061 44.937 1.00 91.12 81 VAL A O 1
ATOM 639 N N . LEU A 1 82 ? -18.027 -2.888 44.491 1.00 91.44 82 LEU A N 1
ATOM 640 C CA . LEU A 1 82 ? -17.763 -2.510 45.883 1.00 91.44 82 LEU A CA 1
ATOM 641 C C . LEU A 1 82 ? -18.990 -2.718 46.775 1.00 91.44 82 LEU A C 1
ATOM 643 O O . LEU A 1 82 ? -18.852 -3.232 47.879 1.00 91.44 82 LEU A O 1
ATOM 647 N N . ASP A 1 83 ? -20.182 -2.390 46.284 1.00 91.38 83 ASP A N 1
ATOM 648 C CA . ASP A 1 83 ? -21.428 -2.573 47.025 1.00 91.38 83 ASP A CA 1
ATOM 649 C C . ASP A 1 83 ? -21.720 -4.068 47.258 1.00 91.38 83 ASP A C 1
ATOM 651 O O . ASP A 1 83 ? -22.155 -4.448 48.343 1.00 91.38 83 ASP A O 1
ATOM 655 N N . LEU A 1 84 ? -21.418 -4.938 46.284 1.00 89.38 84 LEU A N 1
ATOM 656 C CA . LEU A 1 84 ? -21.529 -6.397 46.444 1.00 89.38 84 LEU A CA 1
ATOM 657 C C . LEU A 1 84 ? -20.530 -6.951 47.469 1.00 89.38 84 LEU A C 1
ATOM 659 O O . LEU A 1 84 ? -20.867 -7.855 48.231 1.00 89.38 84 LEU A O 1
ATOM 663 N N . LEU A 1 85 ? -19.320 -6.391 47.527 1.00 88.69 85 LEU A N 1
ATOM 664 C CA . LEU A 1 85 ? -18.345 -6.733 48.564 1.00 88.69 85 LEU A CA 1
ATOM 665 C C . LEU A 1 85 ? -18.808 -6.236 49.944 1.00 88.69 85 LEU A C 1
ATOM 667 O O . LEU A 1 85 ? -18.676 -6.953 50.933 1.00 88.69 85 LEU A O 1
ATOM 671 N N . ALA A 1 86 ? -19.414 -5.047 50.012 1.00 88.19 86 ALA A N 1
ATOM 672 C CA . ALA A 1 86 ? -19.954 -4.476 51.247 1.00 88.19 86 ALA A CA 1
ATOM 673 C C . ALA A 1 86 ? -21.168 -5.254 51.788 1.00 88.19 86 ALA A C 1
ATOM 675 O O . ALA A 1 86 ? -21.379 -5.293 52.998 1.00 88.19 86 ALA A O 1
ATOM 676 N N . GLN A 1 87 ? -21.930 -5.921 50.916 1.00 87.81 87 GLN A N 1
ATOM 677 C CA . GLN A 1 87 ? -23.023 -6.827 51.295 1.00 87.81 87 GLN A CA 1
ATOM 678 C C . GLN A 1 87 ? -22.535 -8.127 51.967 1.00 87.81 87 GLN A C 1
ATOM 680 O O . GLN A 1 87 ? -23.356 -8.908 52.445 1.00 87.81 87 GLN A O 1
ATOM 685 N N . GLY A 1 88 ? -21.217 -8.356 52.051 1.00 83.19 88 GLY A N 1
ATOM 686 C CA . GLY A 1 88 ? -20.627 -9.496 52.758 1.00 83.19 88 GLY A CA 1
ATOM 687 C C . GLY A 1 88 ? -20.522 -10.771 51.921 1.00 83.19 88 GLY A C 1
ATOM 688 O O . GLY A 1 88 ? -20.383 -11.860 52.477 1.00 83.19 88 GLY A O 1
ATOM 689 N N . HIS A 1 89 ? -20.588 -10.669 50.590 1.00 81.25 89 HIS A N 1
ATOM 690 C CA . HIS A 1 89 ? -20.322 -11.809 49.715 1.00 81.25 89 HIS A CA 1
ATOM 691 C C . HIS A 1 89 ? -18.836 -12.190 49.753 1.00 81.25 89 HIS A C 1
ATOM 693 O O . HIS A 1 89 ? -17.961 -11.345 49.577 1.00 81.25 89 HIS A O 1
ATOM 699 N N . THR A 1 90 ? -18.552 -13.477 49.969 1.00 81.31 90 THR A N 1
ATOM 700 C CA . THR A 1 90 ? -17.182 -14.015 50.046 1.00 81.31 90 THR A CA 1
ATOM 701 C C . THR A 1 90 ? -16.471 -14.029 48.695 1.00 81.31 90 THR A C 1
ATOM 703 O O . THR A 1 90 ? -15.247 -13.965 48.644 1.00 81.31 90 THR A O 1
ATOM 706 N N . GLU A 1 91 ? -17.229 -14.117 47.603 1.00 85.44 91 GLU A N 1
ATOM 707 C CA . GLU A 1 91 ? -16.721 -14.133 46.236 1.00 85.44 91 GLU A CA 1
ATOM 708 C C . GLU A 1 91 ? -17.665 -13.366 45.301 1.00 85.44 91 GLU A C 1
ATOM 710 O O . GLU A 1 91 ? -18.883 -13.358 45.480 1.00 85.44 91 GLU A O 1
ATOM 715 N N . VAL A 1 92 ? -17.084 -12.682 44.314 1.00 89.44 92 VAL A N 1
ATOM 716 C CA . VAL A 1 92 ? -17.805 -11.962 43.258 1.00 89.44 92 VAL A CA 1
ATOM 717 C C . VAL A 1 92 ? -17.197 -12.380 41.928 1.00 89.44 92 VAL A C 1
ATOM 719 O O . VAL A 1 92 ? -15.984 -12.270 41.735 1.00 89.44 92 VAL A O 1
ATOM 722 N N . PHE A 1 93 ? -18.031 -12.842 40.999 1.00 88.94 93 PHE A N 1
ATOM 723 C CA . PHE A 1 93 ? -17.576 -13.351 39.709 1.00 88.94 93 PHE A CA 1
ATOM 724 C C . PHE A 1 93 ? -17.759 -12.299 38.615 1.00 88.94 93 PHE A C 1
ATOM 726 O O . PHE A 1 93 ? -18.856 -11.789 38.390 1.00 88.94 93 PHE A O 1
ATOM 733 N N . LEU A 1 94 ? -16.668 -11.96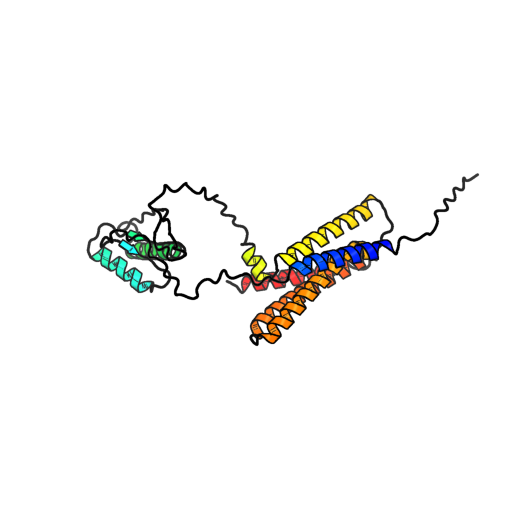6 37.922 1.00 90.12 94 LEU A N 1
ATOM 734 C CA . LEU A 1 94 ? -16.659 -11.005 36.820 1.00 90.12 94 LEU A CA 1
ATOM 735 C C . LEU A 1 94 ? -16.645 -11.762 35.491 1.00 90.12 94 LEU A C 1
ATOM 737 O O . LEU A 1 94 ? -15.617 -12.305 35.089 1.00 90.12 94 LEU A O 1
ATOM 741 N N . HIS A 1 95 ? -17.775 -11.759 34.788 1.00 87.19 95 HIS A N 1
ATOM 742 C CA . HIS A 1 95 ? -17.921 -12.438 33.501 1.00 87.19 95 HIS A CA 1
ATOM 743 C C . HIS A 1 95 ? -17.707 -11.452 32.357 1.00 87.19 95 HIS A C 1
ATOM 745 O O . HIS A 1 95 ? -18.403 -10.437 32.255 1.00 87.19 95 HIS A O 1
ATOM 751 N N . ALA A 1 96 ? -16.757 -11.745 31.472 1.00 85.94 96 ALA A N 1
ATOM 752 C CA . ALA A 1 96 ? -16.457 -10.915 30.312 1.00 85.94 96 ALA A CA 1
ATOM 753 C C . ALA A 1 96 ? -16.187 -11.770 29.074 1.00 85.94 96 ALA A C 1
ATOM 755 O O . ALA A 1 96 ? -15.503 -12.785 29.141 1.00 85.94 96 ALA A O 1
ATOM 756 N N . LEU A 1 97 ? -16.704 -11.322 27.929 1.00 82.81 97 LEU A N 1
ATOM 757 C CA . LEU A 1 97 ? -16.578 -12.011 26.647 1.00 82.81 97 LEU A CA 1
ATOM 758 C C . LEU A 1 97 ? -15.903 -11.092 25.621 1.00 82.81 97 LEU A C 1
ATOM 760 O O . LEU A 1 97 ? -16.219 -9.901 25.529 1.00 82.81 97 LEU A O 1
ATOM 764 N N . GLY A 1 98 ? -14.969 -11.644 24.842 1.00 84.56 98 GLY A N 1
ATOM 765 C CA . GLY A 1 98 ? -14.328 -10.972 23.706 1.00 84.56 98 GLY A CA 1
ATOM 766 C C . GLY A 1 98 ? -13.767 -9.581 24.031 1.00 84.56 98 GLY A C 1
ATOM 767 O O . GLY A 1 98 ? -12.874 -9.427 24.862 1.00 84.56 98 GLY A O 1
ATOM 768 N N . ALA A 1 99 ? -14.309 -8.545 23.380 1.00 79.44 99 ALA A N 1
ATOM 769 C CA . ALA A 1 99 ? -13.854 -7.156 23.510 1.00 79.44 99 ALA A CA 1
ATOM 770 C C . ALA A 1 99 ? -14.020 -6.554 24.923 1.00 79.44 99 ALA A C 1
ATOM 772 O O . ALA A 1 99 ? -13.437 -5.511 25.218 1.00 79.44 99 ALA A O 1
ATOM 773 N N . ALA A 1 100 ? -14.7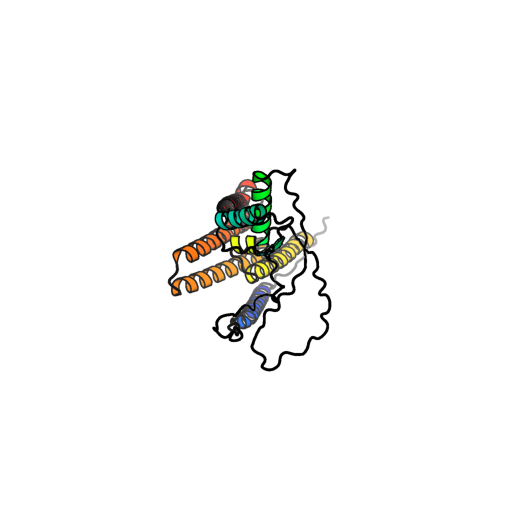98 -7.187 25.808 1.00 85.06 100 ALA A N 1
ATOM 774 C CA . ALA A 1 100 ? -14.984 -6.731 27.186 1.00 85.06 100 ALA A CA 1
ATOM 775 C C . ALA A 1 100 ? -13.877 -7.201 28.152 1.00 85.06 100 ALA A C 1
ATOM 777 O O . ALA A 1 100 ? -13.775 -6.663 29.256 1.00 85.06 100 ALA A O 1
ATOM 778 N N . ILE A 1 101 ? -13.034 -8.165 27.757 1.00 88.69 101 ILE A N 1
ATOM 779 C CA . ILE A 1 101 ? -12.022 -8.782 28.636 1.00 88.69 101 ILE A CA 1
ATOM 780 C C . ILE A 1 101 ? -11.000 -7.762 29.178 1.00 88.69 101 ILE A C 1
ATOM 782 O O . ILE A 1 101 ? -10.799 -7.728 30.393 1.00 88.69 101 ILE A O 1
ATOM 786 N N . PRO A 1 102 ? -10.392 -6.867 28.367 1.00 91.00 102 PRO A N 1
ATOM 787 C CA . PRO A 1 102 ? -9.425 -5.896 28.891 1.00 91.00 102 PRO A CA 1
ATOM 788 C C . PRO A 1 102 ? -10.039 -4.952 29.932 1.00 91.00 102 PRO A C 1
ATOM 790 O O . PRO A 1 102 ? -9.408 -4.603 30.928 1.00 91.00 102 PRO A O 1
ATOM 793 N N . ARG A 1 103 ? -11.309 -4.576 29.734 1.00 90.00 103 ARG A N 1
ATOM 794 C CA . ARG A 1 103 ? -12.052 -3.741 30.682 1.00 90.00 103 ARG A CA 1
ATOM 795 C C . ARG A 1 103 ? -12.313 -4.474 31.997 1.00 90.00 103 ARG A C 1
ATOM 797 O O 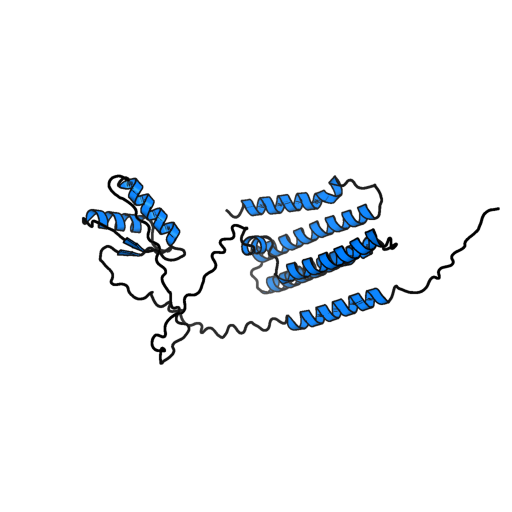. ARG A 1 103 ? -12.239 -3.849 33.050 1.00 90.00 103 ARG A O 1
ATOM 804 N N . ALA A 1 104 ? -12.600 -5.771 31.941 1.00 91.50 104 ALA A N 1
ATOM 805 C CA . ALA A 1 104 ? -12.801 -6.595 33.127 1.00 91.50 104 ALA A CA 1
ATOM 806 C C . ALA A 1 104 ? -11.549 -6.677 33.999 1.00 91.50 104 ALA A C 1
ATOM 808 O O . ALA A 1 104 ? -11.622 -6.466 35.207 1.00 91.50 104 ALA A O 1
ATOM 809 N N . ILE A 1 105 ? -10.394 -6.887 33.368 1.00 91.75 105 ILE A N 1
ATOM 810 C CA . ILE A 1 105 ? -9.096 -6.899 34.049 1.00 91.75 105 ILE A CA 1
ATOM 811 C C . ILE A 1 105 ? -8.829 -5.537 34.696 1.00 91.75 105 ILE A C 1
ATOM 813 O O . ILE A 1 105 ? -8.468 -5.465 35.869 1.00 91.75 105 ILE A O 1
ATOM 817 N N . HIS A 1 106 ? -9.071 -4.448 33.961 1.00 94.00 106 HIS A N 1
ATOM 818 C CA . HIS A 1 106 ? -8.906 -3.097 34.492 1.00 94.00 106 HIS A CA 1
ATOM 819 C C . HIS A 1 106 ? -9.807 -2.836 35.712 1.00 94.00 106 HIS A C 1
ATOM 821 O O . HIS A 1 106 ? -9.353 -2.252 36.697 1.00 94.00 106 HIS A O 1
ATOM 827 N N . LEU A 1 107 ? -11.060 -3.298 35.680 1.00 93.06 107 LEU A N 1
ATOM 828 C CA . LEU A 1 107 ? -11.986 -3.184 36.805 1.00 93.06 107 LEU A CA 1
ATOM 829 C C . LEU A 1 107 ? -11.486 -3.969 38.029 1.00 93.06 107 LEU A C 1
ATOM 831 O O . LEU A 1 107 ? -11.441 -3.413 39.124 1.00 93.06 107 LEU A O 1
ATOM 835 N N . ALA A 1 108 ? -11.065 -5.223 37.837 1.00 92.12 108 ALA A N 1
ATOM 836 C CA . ALA A 1 108 ? -10.576 -6.087 38.910 1.00 92.12 108 ALA A CA 1
ATOM 837 C C . ALA A 1 108 ? -9.349 -5.484 39.616 1.00 92.12 108 ALA A C 1
ATOM 839 O O . ALA A 1 108 ? -9.331 -5.360 40.841 1.00 92.12 108 ALA A O 1
ATOM 840 N N . LEU A 1 109 ? -8.368 -5.010 38.842 1.00 93.50 109 LEU A N 1
ATOM 841 C CA . LEU A 1 109 ? -7.176 -4.344 39.376 1.00 93.50 109 LEU A CA 1
ATOM 842 C C . LEU A 1 109 ? -7.518 -3.027 40.087 1.00 93.50 109 LEU A C 1
ATOM 844 O O . LEU A 1 109 ? -6.956 -2.719 41.135 1.00 93.50 109 LEU A O 1
ATOM 848 N N . SER A 1 110 ? -8.477 -2.265 39.554 1.00 92.81 110 SER A N 1
ATOM 849 C CA . SER A 1 110 ? -8.926 -1.000 40.151 1.00 92.81 110 SER A CA 1
ATOM 850 C C . SER A 1 110 ? -9.641 -1.174 41.490 1.00 92.81 110 SER A C 1
ATOM 852 O O . SER A 1 110 ? -9.669 -0.235 42.288 1.00 92.81 110 SER A O 1
ATOM 854 N N . VAL A 1 111 ? -10.291 -2.319 41.706 1.00 92.44 111 VAL A N 1
ATOM 855 C CA . VAL A 1 111 ? -10.927 -2.673 42.983 1.00 92.44 111 VAL A CA 1
ATOM 856 C C . VAL A 1 111 ? -9.875 -3.202 43.957 1.00 92.44 111 VAL A C 1
ATOM 858 O O . VAL A 1 111 ? -9.835 -2.762 45.104 1.00 92.44 111 VAL A O 1
ATOM 861 N N . GLN A 1 112 ? -8.957 -4.055 43.493 1.00 91.88 112 GLN A N 1
ATOM 862 C CA . GLN A 1 112 ? -7.855 -4.558 44.317 1.00 91.88 112 GLN A CA 1
ATOM 863 C C . GLN A 1 112 ? -6.939 -3.438 44.824 1.00 91.88 112 GLN A C 1
ATOM 865 O O . GLN A 1 112 ? -6.492 -3.498 45.965 1.00 91.88 112 GLN A O 1
ATOM 870 N N . SER A 1 113 ? -6.694 -2.391 44.032 1.00 91.56 113 SER A N 1
ATOM 871 C CA . SER A 1 113 ? -5.901 -1.242 44.484 1.00 91.56 113 SER A CA 1
ATOM 872 C C . SER A 1 113 ? -6.586 -0.412 45.574 1.00 91.56 113 SER A C 1
ATOM 874 O O . SER A 1 113 ? -5.895 0.227 46.361 1.00 91.56 113 SER A O 1
ATOM 876 N N . GLN A 1 114 ? -7.922 -0.424 45.647 1.00 89.31 114 GLN A N 1
ATOM 877 C CA . GLN A 1 114 ? -8.679 0.290 46.682 1.00 89.31 114 GLN A CA 1
ATOM 878 C C . GLN A 1 114 ? -8.836 -0.514 47.973 1.00 89.31 114 GLN A C 1
ATOM 880 O O . GLN A 1 114 ? -8.739 0.057 49.052 1.00 89.31 114 GLN A O 1
ATOM 885 N N . VAL A 1 115 ? -9.096 -1.819 47.867 1.00 86.56 115 VAL A N 1
ATOM 886 C CA . VAL A 1 115 ? -9.328 -2.699 49.028 1.00 86.56 115 VAL A CA 1
ATOM 887 C C . VAL A 1 115 ? -8.010 -3.245 49.595 1.00 86.56 115 VAL A C 1
ATOM 889 O O . VAL A 1 115 ? -7.905 -3.531 50.784 1.00 86.56 115 VAL A O 1
ATOM 892 N N . GLY A 1 116 ? -6.977 -3.341 48.759 1.00 85.56 116 GLY A N 1
ATOM 893 C CA . GLY A 1 116 ? -5.665 -3.870 49.107 1.00 85.56 116 GLY A CA 1
ATOM 894 C C . GLY A 1 116 ? -5.519 -5.371 48.798 1.00 85.56 116 GLY A C 1
ATOM 895 O O . GLY A 1 116 ? -6.485 -6.135 48.879 1.00 85.56 116 GLY A O 1
ATOM 896 N N . PRO A 1 117 ? -4.298 -5.831 48.465 1.00 81.56 117 PRO A N 1
ATOM 897 C CA . PRO A 1 117 ? -4.042 -7.201 48.007 1.00 81.56 117 PRO A CA 1
ATOM 898 C C . PRO A 1 117 ? -4.206 -8.267 49.103 1.00 81.56 117 PRO A C 1
ATOM 900 O O . PRO A 1 117 ? -4.420 -9.437 48.798 1.00 81.56 117 PRO A O 1
ATOM 903 N N . THR A 1 118 ? -4.123 -7.885 50.378 1.00 79.56 118 THR A N 1
ATOM 904 C CA . THR A 1 118 ? -4.258 -8.812 51.513 1.00 79.56 118 THR A CA 1
ATOM 905 C C . THR A 1 118 ? -5.707 -9.240 51.743 1.00 79.56 118 THR A C 1
ATOM 907 O O . THR A 1 118 ? -5.952 -10.356 52.187 1.00 79.56 118 THR A O 1
ATOM 910 N N . LEU A 1 119 ? -6.664 -8.360 51.435 1.00 81.12 119 LEU A N 1
ATOM 911 C CA . LEU A 1 119 ? -8.092 -8.589 51.663 1.00 81.12 119 LEU A CA 1
ATOM 912 C C . LEU A 1 119 ? -8.798 -9.170 50.434 1.00 81.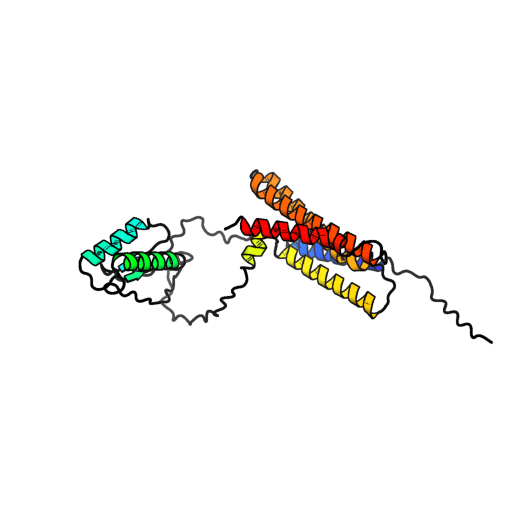12 119 LEU A C 1
ATOM 914 O O . LEU A 1 119 ? -9.773 -9.899 50.585 1.00 81.12 119 LEU A O 1
ATOM 918 N N . LEU A 1 120 ? -8.311 -8.868 49.225 1.00 83.81 120 LEU A N 1
ATOM 919 C CA . LEU A 1 120 ? -8.945 -9.292 47.979 1.00 83.81 120 LEU A CA 1
ATOM 920 C C . LEU A 1 120 ? -7.945 -9.999 47.058 1.00 83.81 120 LEU A C 1
ATOM 922 O O . LEU A 1 120 ? -7.067 -9.383 46.445 1.00 83.81 120 LEU A O 1
ATOM 926 N N . GLN A 1 121 ? -8.114 -11.316 46.944 1.00 87.06 121 GLN A N 1
ATOM 927 C CA . GLN A 1 121 ? -7.362 -12.174 46.032 1.00 87.06 121 GLN A CA 1
ATOM 928 C C . GLN A 1 121 ? -8.115 -12.314 44.707 1.00 87.06 121 GLN A C 1
ATOM 930 O O . GLN A 1 121 ? -9.278 -12.710 44.681 1.00 87.06 121 GLN A O 1
ATOM 935 N N . ILE A 1 122 ? -7.454 -11.987 43.595 1.00 88.62 122 ILE A N 1
ATOM 936 C CA . ILE A 1 122 ? -8.031 -12.129 42.254 1.00 88.62 122 ILE A CA 1
ATOM 937 C C . ILE A 1 122 ? -7.670 -13.512 41.710 1.00 88.62 122 ILE A C 1
ATOM 939 O O . ILE A 1 122 ? -6.492 -13.856 41.630 1.00 88.62 122 ILE A O 1
ATOM 943 N N . ARG A 1 123 ? -8.672 -14.276 41.266 1.00 87.12 123 ARG A N 1
ATOM 944 C CA . ARG A 1 123 ? -8.480 -15.541 40.547 1.00 87.12 123 ARG A CA 1
ATOM 945 C C . ARG A 1 123 ? -9.021 -15.418 39.126 1.00 87.12 123 ARG A C 1
ATOM 947 O O . ARG A 1 123 ? -10.159 -15.006 38.931 1.00 87.12 123 ARG A O 1
ATOM 954 N N . THR A 1 124 ? -8.208 -15.778 38.138 1.00 85.88 124 THR A N 1
ATOM 955 C CA . THR A 1 124 ? -8.603 -15.789 36.726 1.00 85.88 124 THR A CA 1
ATOM 956 C C . THR A 1 124 ? -8.933 -17.212 36.285 1.00 85.88 124 THR A C 1
ATOM 958 O O . THR A 1 124 ? -8.143 -18.133 36.475 1.00 85.88 124 THR A O 1
ATOM 961 N N . GLN A 1 125 ? -10.109 -17.391 35.689 1.00 84.00 125 GLN A N 1
ATOM 962 C CA . GLN A 1 125 ? -10.519 -18.628 35.031 1.00 84.00 125 GLN A CA 1
ATOM 963 C C . GLN A 1 125 ? -10.927 -18.294 33.596 1.00 84.00 125 GLN A C 1
ATOM 965 O O . GLN A 1 125 ? -11.569 -17.272 33.351 1.00 84.00 125 GLN A O 1
ATOM 970 N N . THR A 1 126 ? -10.504 -19.120 32.644 1.00 85.19 126 THR A N 1
ATOM 971 C CA . THR A 1 126 ? -10.853 -18.969 31.231 1.00 85.19 126 THR A CA 1
ATOM 972 C C . THR A 1 126 ? -11.724 -20.139 30.816 1.00 85.19 126 THR A C 1
ATOM 974 O O . THR A 1 126 ? -11.237 -21.266 30.778 1.00 85.19 126 THR A O 1
ATOM 977 N N . ASP A 1 127 ? -12.972 -19.857 30.465 1.00 75.12 127 ASP A N 1
ATOM 978 C CA . ASP A 1 127 ? -13.904 -20.856 29.952 1.00 75.12 127 ASP A CA 1
ATOM 979 C C . ASP A 1 127 ? -14.224 -20.564 28.479 1.00 75.12 127 ASP A C 1
ATOM 981 O O . ASP A 1 127 ? -14.281 -19.407 28.048 1.00 75.12 127 ASP A O 1
ATOM 985 N N . THR A 1 128 ? -14.423 -21.615 27.683 1.00 71.00 128 THR A N 1
ATOM 986 C CA . THR A 1 128 ? -14.846 -21.484 26.284 1.00 71.00 128 THR A CA 1
ATOM 987 C C . THR A 1 128 ? -16.366 -21.472 26.210 1.00 71.00 128 THR A C 1
ATOM 989 O O . THR A 1 128 ? -17.012 -22.476 26.503 1.00 71.00 128 THR A O 1
ATOM 992 N N . VAL A 1 129 ? -16.936 -20.338 25.804 1.00 69.81 129 VAL A N 1
ATOM 993 C CA . VAL A 1 129 ? -18.383 -20.182 25.609 1.00 69.81 129 VAL A CA 1
ATOM 994 C C . VAL A 1 129 ? -18.696 -20.283 24.121 1.00 69.81 129 VAL A C 1
ATOM 996 O O . VAL A 1 129 ? -18.263 -19.441 23.333 1.00 69.81 129 VAL A O 1
ATOM 999 N N . GLU A 1 130 ? -19.450 -21.313 23.739 1.00 60.12 130 GLU A N 1
ATOM 1000 C CA . GLU A 1 130 ? -19.953 -21.470 22.376 1.00 60.12 130 GLU A CA 1
ATOM 1001 C C . GLU A 1 130 ? -21.139 -20.521 22.169 1.00 60.12 130 GLU A C 1
ATOM 1003 O O . GLU A 1 130 ? -22.206 -20.670 22.767 1.00 60.12 130 GLU A O 1
ATOM 1008 N N . LEU A 1 131 ? -20.924 -19.490 21.354 1.00 58.44 131 LEU A N 1
ATOM 1009 C CA . LEU A 1 131 ? -21.962 -18.545 20.963 1.00 58.44 131 LEU A CA 1
ATOM 1010 C C . LEU A 1 131 ? -22.605 -19.049 19.675 1.00 58.44 131 LEU A C 1
ATOM 1012 O O . LEU A 1 131 ? -22.014 -18.963 18.600 1.00 58.44 131 LEU A O 1
ATOM 1016 N N . THR A 1 132 ? -23.816 -19.589 19.785 1.00 51.72 132 THR A N 1
ATOM 1017 C CA . THR A 1 132 ? -24.619 -19.932 18.612 1.00 51.72 132 THR A CA 1
ATOM 1018 C C . THR A 1 132 ? -25.295 -18.670 18.085 1.00 51.72 132 THR A C 1
ATOM 1020 O O . THR A 1 132 ? -26.358 -18.273 18.566 1.00 51.72 132 THR A O 1
ATOM 1023 N N . ASP A 1 133 ? -24.692 -18.042 17.078 1.00 50.28 133 ASP A N 1
ATOM 1024 C CA . ASP A 1 133 ? -25.383 -17.028 16.288 1.00 50.28 133 ASP A CA 1
ATOM 1025 C C . ASP A 1 133 ? -26.397 -17.738 15.387 1.00 50.28 133 ASP A C 1
ATOM 1027 O O . ASP A 1 133 ? -26.044 -18.381 14.397 1.00 50.28 133 ASP A O 1
ATOM 1031 N N . CYS A 1 134 ? -27.680 -17.669 15.747 1.00 48.28 134 CYS A N 1
ATOM 1032 C CA . CYS A 1 134 ? -28.737 -18.195 14.893 1.00 48.28 134 CYS A CA 1
ATOM 1033 C C . CYS A 1 134 ? -28.856 -17.322 13.639 1.00 48.28 134 CYS A C 1
ATOM 1035 O O . CYS A 1 134 ? -29.541 -16.299 13.632 1.00 48.28 134 CYS A O 1
ATOM 1037 N N . GLY A 1 135 ? -28.193 -17.745 12.566 1.00 45.78 135 GLY A N 1
ATOM 1038 C CA . GLY A 1 135 ? -28.566 -17.359 11.218 1.00 45.78 135 GLY A CA 1
ATOM 1039 C C . GLY A 1 135 ? -29.893 -18.029 10.872 1.00 45.78 135 GLY A C 1
ATOM 1040 O O . GLY A 1 135 ? -29.924 -19.237 10.678 1.00 45.78 135 GLY A O 1
ATOM 1041 N N . TYR A 1 136 ? -30.954 -17.227 10.787 1.00 41.69 136 TYR A N 1
ATOM 1042 C CA . TYR A 1 136 ? -32.297 -17.591 10.316 1.00 41.69 136 TYR A CA 1
ATOM 1043 C C . TYR A 1 136 ? -33.209 -18.358 11.298 1.00 41.69 136 TYR A C 1
ATOM 1045 O O . TYR A 1 136 ? -32.777 -19.159 12.127 1.00 41.69 136 TYR A O 1
ATOM 1053 N N . TRP A 1 137 ? -34.509 -18.058 11.212 1.00 37.72 137 TRP A N 1
ATOM 1054 C CA . TRP A 1 137 ? -35.576 -18.809 11.869 1.00 37.72 137 TRP A CA 1
ATOM 1055 C C . TRP A 1 137 ? -35.819 -20.085 11.068 1.00 37.72 137 TRP A C 1
ATOM 1057 O O . TRP A 1 137 ? -36.544 -20.058 10.082 1.00 37.72 137 TRP A O 1
ATOM 1067 N N . ASP A 1 138 ? -35.207 -21.194 11.466 1.00 37.94 138 ASP A N 1
ATOM 1068 C CA . ASP A 1 138 ? -35.699 -22.498 11.027 1.00 37.94 138 ASP A CA 1
ATOM 1069 C C . ASP A 1 138 ? -36.900 -22.868 11.914 1.00 37.94 138 ASP A C 1
ATOM 1071 O O . ASP A 1 138 ? -36.782 -22.864 13.145 1.00 37.94 138 ASP A O 1
ATOM 1075 N N . GLU A 1 139 ? -38.066 -23.139 11.317 1.00 48.28 139 GLU A N 1
ATOM 1076 C CA . GLU A 1 139 ? -39.291 -23.519 12.046 1.00 48.28 139 GLU A CA 1
ATOM 1077 C C . GLU A 1 139 ? -39.131 -24.858 12.793 1.00 48.28 139 GLU A C 1
ATOM 1079 O O . GLU A 1 139 ? -39.933 -25.173 13.670 1.00 48.28 139 GLU A O 1
ATOM 1084 N N . ASN A 1 140 ? -38.063 -25.619 12.522 1.00 44.38 140 ASN A N 1
ATOM 1085 C CA . ASN A 1 140 ? -37.694 -26.814 13.276 1.00 44.38 140 ASN A CA 1
ATOM 1086 C C . ASN A 1 140 ? -36.185 -26.853 13.577 1.00 44.38 140 ASN A C 1
ATOM 1088 O O . ASN A 1 140 ? -35.412 -27.341 12.752 1.00 44.38 140 ASN A O 1
ATOM 1092 N N . PRO A 1 141 ? -35.727 -26.414 14.767 1.00 45.38 141 PRO A N 1
ATOM 1093 C CA . PRO A 1 141 ? -34.324 -26.556 15.131 1.00 45.38 141 PRO A CA 1
ATOM 1094 C C . PRO A 1 141 ? -33.945 -28.048 15.213 1.00 45.38 141 PRO A C 1
ATOM 1096 O O . PRO A 1 141 ? -34.637 -28.821 15.890 1.00 45.38 141 PRO A O 1
ATOM 1099 N N . PRO A 1 142 ? -32.847 -28.485 14.567 1.00 39.38 142 PRO A N 1
ATOM 1100 C CA . PRO A 1 142 ? -32.392 -29.861 14.676 1.00 39.38 142 PRO A CA 1
ATOM 1101 C C . PRO A 1 142 ? -32.022 -30.182 16.128 1.00 39.38 142 PRO A C 1
ATOM 1103 O O . PRO A 1 142 ? -31.351 -29.412 16.819 1.00 39.38 142 PRO A O 1
ATOM 1106 N N . LYS A 1 143 ? -32.478 -31.345 16.604 1.00 43.56 143 LYS A N 1
ATOM 1107 C CA . LYS A 1 143 ? -32.176 -31.833 17.953 1.00 43.56 143 LYS A CA 1
ATOM 1108 C C . LYS A 1 143 ? -30.675 -32.098 18.083 1.00 43.56 143 LYS A C 1
ATOM 1110 O O . LYS A 1 143 ? -30.094 -32.820 17.280 1.00 43.56 143 LYS A O 1
ATOM 1115 N N . PHE A 1 144 ? -30.108 -31.493 19.123 1.00 42.50 144 PHE A N 1
ATOM 1116 C CA . PHE A 1 144 ? -28.728 -31.543 19.607 1.00 42.50 144 PHE A CA 1
ATOM 1117 C C . PHE A 1 144 ? -27.904 -32.751 19.111 1.00 42.50 144 PHE A C 1
ATOM 1119 O O . PHE A 1 144 ? -27.993 -33.858 19.644 1.00 42.50 144 PHE A O 1
ATOM 1126 N N . GLY A 1 145 ? -27.078 -32.515 18.089 1.00 36.59 145 GLY A N 1
ATOM 1127 C CA . GLY A 1 145 ? -26.107 -33.466 17.556 1.00 36.59 145 GLY A CA 1
ATOM 1128 C C . GLY A 1 145 ? -24.686 -33.067 17.953 1.00 36.59 145 GLY A C 1
ATOM 1129 O O . GLY A 1 145 ? -24.176 -32.057 17.487 1.00 36.59 145 GLY A O 1
ATOM 1130 N N . ARG A 1 146 ? -24.087 -33.881 18.828 1.00 38.97 146 ARG A N 1
ATOM 1131 C CA . ARG A 1 146 ? -22.684 -33.940 19.288 1.00 38.97 146 ARG A CA 1
ATOM 1132 C C . ARG A 1 146 ? -21.685 -33.082 18.472 1.00 38.97 146 ARG A C 1
ATOM 1134 O O . ARG A 1 146 ? -21.300 -33.458 17.364 1.00 38.97 146 ARG A O 1
ATOM 1141 N N . SER A 1 147 ? -21.226 -31.972 19.052 1.00 40.22 147 SER A N 1
ATOM 1142 C CA . SER A 1 147 ? -20.206 -31.086 18.481 1.00 40.22 147 SER A CA 1
ATOM 1143 C C . SER A 1 147 ? -18.835 -31.769 18.439 1.00 40.22 147 SER A C 1
ATOM 1145 O O . SER A 1 147 ? -18.388 -32.391 19.405 1.00 40.22 147 SER A O 1
ATOM 1147 N N . ARG A 1 148 ? -18.166 -31.686 17.283 1.00 33.62 148 ARG A N 1
ATOM 1148 C CA . ARG A 1 148 ? -16.756 -32.074 17.150 1.00 33.62 148 ARG A CA 1
ATOM 1149 C C . ARG A 1 148 ? -15.893 -30.910 17.642 1.00 33.62 148 ARG A C 1
ATOM 1151 O O . ARG A 1 148 ? -16.206 -29.771 17.294 1.00 33.62 148 ARG A O 1
ATOM 1158 N N . PRO A 1 149 ? -14.815 -31.162 18.399 1.00 32.84 149 PRO A N 1
ATOM 1159 C CA . PRO A 1 149 ? -13.884 -30.107 18.761 1.00 32.84 149 PRO A CA 1
ATOM 1160 C C . PRO A 1 149 ? -13.246 -29.552 17.485 1.00 32.84 149 PRO A C 1
ATOM 1162 O O . PRO A 1 149 ? -12.646 -30.288 16.703 1.00 32.84 149 PRO A O 1
ATOM 1165 N N . ILE A 1 150 ? -13.414 -28.253 17.260 1.00 46.97 150 ILE A N 1
ATOM 1166 C CA . ILE A 1 150 ? -12.666 -27.523 16.242 1.00 46.97 150 ILE A CA 1
ATOM 1167 C C . ILE A 1 150 ? -11.301 -27.231 16.866 1.00 46.97 150 ILE A C 1
ATOM 1169 O O . ILE A 1 150 ? -11.207 -26.444 17.807 1.00 46.97 150 ILE A O 1
ATOM 1173 N N . GLU A 1 151 ? -10.248 -27.878 16.367 1.00 37.06 151 GLU A N 1
ATOM 1174 C CA . GLU A 1 151 ? -8.870 -27.469 16.640 1.00 37.06 151 GLU A CA 1
ATOM 1175 C C . GLU A 1 151 ? -8.667 -26.041 16.115 1.00 37.06 151 GLU A C 1
ATOM 1177 O O . GLU A 1 151 ? -8.421 -25.817 14.928 1.00 37.06 151 GLU A O 1
ATOM 1182 N N . LEU A 1 152 ? -8.780 -25.044 16.994 1.00 43.97 152 LEU A N 1
ATOM 1183 C CA . LEU A 1 152 ? -8.273 -23.710 16.698 1.00 43.97 152 LEU A CA 1
ATOM 1184 C C . LEU A 1 152 ? -6.759 -23.706 16.915 1.00 43.97 152 LEU A C 1
ATOM 1186 O O . LEU A 1 152 ? -6.267 -23.640 18.041 1.00 43.97 152 LEU A O 1
ATOM 1190 N N . SER A 1 153 ? -6.033 -23.747 15.800 1.00 35.38 153 SER A N 1
ATOM 1191 C CA . SER A 1 153 ? -4.603 -23.448 15.717 1.00 35.38 153 SER A CA 1
ATOM 1192 C C . SER A 1 153 ? -4.271 -22.138 16.459 1.00 35.38 153 SER A C 1
ATOM 1194 O O . SER A 1 153 ? -4.855 -21.093 16.147 1.00 35.38 153 SER A O 1
ATOM 1196 N N . PRO A 1 154 ? -3.328 -22.138 17.420 1.00 48.38 154 PRO A N 1
ATOM 1197 C CA . PRO A 1 154 ? -2.928 -20.939 18.135 1.00 48.38 154 PRO A CA 1
ATOM 1198 C C . PRO A 1 154 ? -1.885 -20.180 17.308 1.00 48.38 154 PRO A C 1
ATOM 1200 O O . PRO A 1 154 ? -0.716 -20.094 17.671 1.00 48.38 154 PRO A O 1
ATOM 1203 N N . ALA A 1 155 ? -2.295 -19.588 16.188 1.00 39.22 155 ALA A N 1
ATOM 1204 C CA . ALA A 1 155 ? -1.446 -18.658 15.451 1.00 39.22 155 ALA A CA 1
ATOM 1205 C C . ALA A 1 155 ? -1.640 -17.233 15.990 1.00 39.22 155 ALA A C 1
ATOM 1207 O O . ALA A 1 155 ? -2.207 -16.355 15.340 1.00 39.22 155 ALA A O 1
ATOM 1208 N N . ARG A 1 156 ? -1.146 -16.977 17.207 1.00 52.72 156 ARG A N 1
ATOM 1209 C CA . ARG A 1 156 ? -0.859 -15.608 17.649 1.00 52.72 156 ARG A CA 1
ATOM 1210 C C . ARG A 1 156 ? 0.418 -15.155 16.933 1.00 52.72 156 ARG A C 1
ATOM 1212 O O . ARG A 1 156 ? 1.506 -15.262 17.488 1.00 52.72 156 ARG A O 1
ATOM 1219 N N . SER A 1 157 ? 0.304 -14.658 15.701 1.00 47.62 157 SER A N 1
ATOM 1220 C CA . SER A 1 157 ? 1.424 -13.999 15.023 1.00 47.62 157 SER A CA 1
ATOM 1221 C C . SER A 1 157 ? 1.438 -12.515 15.377 1.00 47.62 157 SER A C 1
ATOM 1223 O O . SER A 1 157 ? 0.591 -11.740 14.938 1.00 47.62 157 SER A O 1
ATOM 1225 N N . MET A 1 158 ? 2.441 -12.128 16.155 1.00 51.19 158 MET A N 1
ATOM 1226 C CA . MET A 1 158 ? 2.816 -10.754 16.484 1.00 51.19 158 MET A CA 1
ATOM 1227 C C . MET A 1 158 ? 3.513 -10.048 15.300 1.00 51.19 158 MET A C 1
ATOM 1229 O O . MET A 1 158 ? 4.461 -9.298 15.490 1.00 51.19 158 MET A O 1
ATOM 1233 N N . PHE A 1 159 ? 3.076 -10.291 14.064 1.00 50.44 159 PHE A N 1
ATOM 1234 C CA . PHE A 1 159 ? 3.429 -9.434 12.936 1.00 50.44 159 PHE A CA 1
ATOM 1235 C C . PHE A 1 159 ? 2.305 -8.419 12.818 1.00 50.44 159 PHE A C 1
ATOM 1237 O O . PHE A 1 159 ? 1.147 -8.835 12.752 1.00 50.44 159 PHE A O 1
ATOM 1244 N N . PHE A 1 160 ? 2.639 -7.121 12.860 1.00 51.56 160 PHE A N 1
ATOM 1245 C CA . PHE A 1 160 ? 1.778 -6.010 12.434 1.00 51.56 160 PHE A CA 1
ATOM 1246 C C . PHE A 1 160 ? 0.682 -6.536 11.518 1.00 51.56 160 PHE A C 1
ATOM 1248 O O . PHE A 1 160 ? 1.022 -7.080 10.465 1.00 51.56 160 PHE A O 1
ATOM 1255 N N . GLN A 1 161 ? -0.588 -6.490 11.951 1.00 59.94 161 GLN A N 1
ATOM 1256 C CA . GLN A 1 161 ? -1.670 -7.091 11.176 1.00 59.94 161 GLN A CA 1
ATOM 1257 C C . GLN A 1 161 ? -1.478 -6.641 9.732 1.00 59.94 161 GLN A C 1
ATOM 1259 O O . GLN A 1 161 ? -1.436 -5.443 9.477 1.00 59.94 161 GLN A O 1
ATOM 1264 N N . LEU A 1 162 ? -1.316 -7.574 8.793 1.00 55.78 162 LEU A N 1
ATOM 1265 C CA . LEU A 1 162 ? -1.169 -7.219 7.382 1.00 55.78 162 LEU A CA 1
ATOM 1266 C C . LEU A 1 162 ? -2.307 -6.275 6.974 1.00 55.78 162 LEU A C 1
ATOM 1268 O O . LEU A 1 162 ? -2.083 -5.335 6.236 1.00 55.78 162 LEU A O 1
ATOM 1272 N N . LYS A 1 163 ? -3.484 -6.443 7.592 1.00 60.47 163 LYS A N 1
ATOM 1273 C CA . LYS A 1 163 ? -4.635 -5.535 7.533 1.00 60.47 163 LYS A CA 1
ATOM 1274 C C . LYS A 1 163 ? -4.334 -4.086 7.928 1.00 60.47 163 LYS A C 1
ATOM 1276 O O . LYS A 1 163 ? -4.879 -3.192 7.304 1.00 60.47 163 LYS A O 1
ATOM 1281 N N . GLU A 1 164 ? -3.509 -3.849 8.939 1.00 66.88 164 GLU A N 1
ATOM 1282 C CA . GLU A 1 164 ? -3.095 -2.528 9.419 1.00 66.88 164 GLU A CA 1
ATOM 1283 C C . GLU A 1 164 ? -2.170 -1.842 8.405 1.00 66.88 164 GLU A C 1
ATOM 1285 O O . GLU A 1 164 ? -2.448 -0.726 7.990 1.00 66.88 164 GLU A O 1
ATOM 1290 N N . ILE A 1 165 ? -1.150 -2.546 7.900 1.00 61.75 165 ILE A N 1
ATOM 1291 C CA . ILE A 1 165 ? -0.253 -2.037 6.844 1.00 61.75 165 ILE A CA 1
ATOM 1292 C C . ILE A 1 165 ? -1.029 -1.811 5.541 1.00 61.75 165 ILE A C 1
ATOM 1294 O O . ILE A 1 165 ? -0.904 -0.770 4.903 1.00 61.75 165 ILE A O 1
ATOM 1298 N N . LEU A 1 166 ? -1.891 -2.757 5.175 1.00 61.69 166 LEU A N 1
ATOM 1299 C CA . LEU A 1 166 ? -2.757 -2.670 4.005 1.00 61.69 166 LEU A CA 1
ATOM 1300 C C . LEU A 1 166 ? -3.763 -1.515 4.140 1.00 61.69 166 LEU A C 1
ATOM 1302 O O . LEU A 1 166 ? -4.054 -0.829 3.166 1.00 61.69 166 LEU A O 1
ATOM 1306 N N . ARG A 1 167 ? -4.221 -1.228 5.365 1.00 62.62 167 ARG A N 1
ATOM 1307 C CA . ARG A 1 167 ? -5.036 -0.054 5.705 1.00 62.62 167 ARG A CA 1
ATOM 1308 C C . ARG A 1 167 ? -4.242 1.253 5.649 1.00 62.62 167 ARG A C 1
ATOM 1310 O O . ARG A 1 167 ? -4.813 2.266 5.255 1.00 62.62 167 ARG A O 1
ATOM 1317 N N . TRP A 1 168 ? -2.960 1.248 6.018 1.00 60.59 168 TRP A N 1
ATOM 1318 C CA . TRP A 1 168 ? -2.092 2.434 6.002 1.00 60.59 168 TRP A CA 1
ATOM 1319 C C . TRP A 1 168 ? -1.648 2.821 4.594 1.00 60.59 168 TRP A C 1
ATOM 1321 O O . TRP A 1 168 ? -1.660 4.002 4.253 1.00 60.59 168 TRP A O 1
ATOM 1331 N N . LEU A 1 169 ? -1.285 1.834 3.772 1.00 59.59 169 LEU A N 1
ATOM 1332 C CA . LEU A 1 169 ? -0.932 2.052 2.371 1.00 59.59 169 LEU A CA 1
ATOM 1333 C C . LEU A 1 169 ? -2.163 2.132 1.458 1.00 59.59 169 LEU A C 1
ATOM 1335 O O . LEU A 1 169 ? -2.059 2.652 0.355 1.00 59.59 169 LEU A O 1
ATOM 1339 N N . GLY A 1 170 ? -3.328 1.659 1.915 1.00 60.28 170 GLY A N 1
ATOM 1340 C CA . GLY A 1 170 ? -4.546 1.610 1.104 1.00 60.28 170 GLY A CA 1
ATOM 1341 C C . GLY A 1 170 ? -4.444 0.643 -0.076 1.00 60.28 170 GLY A C 1
ATOM 1342 O O . GLY A 1 170 ? -5.174 0.818 -1.046 1.00 60.28 170 GLY A O 1
ATOM 1343 N N . LEU A 1 171 ? -3.538 -0.338 0.006 1.00 64.31 171 LEU A N 1
ATOM 1344 C CA . LEU A 1 171 ? -3.231 -1.245 -1.093 1.00 64.31 171 LEU A CA 1
ATOM 1345 C C . LEU A 1 171 ? -4.290 -2.342 -1.214 1.00 64.31 171 LEU A C 1
ATOM 1347 O O . LEU A 1 171 ? -4.686 -2.970 -0.235 1.00 64.31 171 LEU A O 1
ATOM 1351 N N . THR A 1 172 ? -4.738 -2.623 -2.423 1.00 74.81 172 THR A N 1
ATOM 1352 C CA . THR A 1 172 ? -5.622 -3.751 -2.701 1.00 74.81 172 THR A CA 1
ATOM 1353 C C . THR A 1 172 ? -4.820 -5.046 -2.829 1.00 74.81 172 THR A C 1
ATOM 1355 O O . THR A 1 172 ? -3.635 -5.051 -3.165 1.00 74.81 172 THR A O 1
ATOM 1358 N N . VAL A 1 173 ? -5.478 -6.185 -2.588 1.00 76.81 173 VAL A N 1
ATOM 1359 C CA . VAL A 1 173 ? -4.887 -7.515 -2.844 1.00 76.81 173 VAL A CA 1
ATOM 1360 C C . VAL A 1 173 ? -4.427 -7.629 -4.302 1.00 76.81 173 VAL A C 1
ATOM 1362 O O . VAL A 1 173 ? -3.390 -8.225 -4.586 1.00 76.81 173 VAL A O 1
ATOM 1365 N N . TRP A 1 174 ? -5.173 -7.000 -5.211 1.00 75.56 174 TRP A N 1
ATOM 1366 C CA . TRP A 1 174 ? -4.834 -6.920 -6.624 1.00 75.56 174 TRP A CA 1
ATOM 1367 C C . TRP A 1 174 ? -3.533 -6.138 -6.873 1.00 75.56 174 TRP A C 1
ATOM 1369 O O . TRP A 1 174 ? -2.668 -6.643 -7.580 1.00 75.56 174 TRP A O 1
ATOM 1379 N N . GLU A 1 175 ? -3.320 -4.979 -6.240 1.00 79.81 175 GLU A N 1
ATOM 1380 C CA . GLU A 1 175 ? -2.071 -4.206 -6.399 1.00 79.81 175 GLU A CA 1
ATOM 1381 C C . GLU A 1 175 ? -0.846 -5.011 -5.945 1.00 79.81 175 GLU A C 1
ATOM 1383 O O . GLU A 1 175 ? 0.178 -5.024 -6.629 1.00 79.81 175 GLU A O 1
ATOM 1388 N N . ILE A 1 176 ? -0.956 -5.748 -4.832 1.00 83.50 176 ILE A N 1
ATOM 1389 C CA . ILE A 1 176 ? 0.119 -6.636 -4.358 1.00 83.50 176 ILE A CA 1
ATOM 1390 C C . ILE A 1 176 ? 0.419 -7.726 -5.390 1.00 83.50 176 ILE A C 1
ATOM 1392 O O . ILE A 1 176 ? 1.584 -8.014 -5.663 1.00 83.50 176 ILE A O 1
ATOM 1396 N N . PHE A 1 177 ? -0.620 -8.327 -5.970 1.00 85.38 177 PHE A N 1
ATOM 1397 C CA . PHE A 1 177 ? -0.466 -9.361 -6.986 1.00 85.38 177 PHE A CA 1
ATOM 1398 C C . PHE A 1 177 ? 0.242 -8.832 -8.242 1.00 85.38 177 PHE A C 1
ATOM 1400 O O . PHE A 1 177 ? 1.191 -9.458 -8.718 1.00 85.38 177 PHE A O 1
ATOM 1407 N N . VAL A 1 178 ? -0.159 -7.660 -8.744 1.00 87.00 178 VAL A N 1
ATOM 1408 C CA . VAL A 1 178 ? 0.466 -7.035 -9.921 1.00 87.00 178 VAL A CA 1
ATOM 1409 C C . VAL A 1 178 ? 1.927 -6.671 -9.634 1.00 87.00 178 VAL A C 1
ATOM 1411 O O . VAL A 1 178 ? 2.793 -6.949 -10.466 1.00 87.00 178 VAL A O 1
ATOM 1414 N N . PHE A 1 179 ? 2.234 -6.152 -8.438 1.00 86.81 179 PHE A N 1
ATOM 1415 C CA . PHE A 1 179 ? 3.616 -5.891 -8.019 1.00 86.81 179 PHE A CA 1
ATOM 1416 C C . PHE A 1 179 ? 4.466 -7.163 -7.958 1.00 86.81 179 PHE A C 1
ATOM 1418 O O . PHE A 1 179 ? 5.602 -7.159 -8.433 1.00 86.81 179 PHE A O 1
ATOM 1425 N N . LEU A 1 180 ? 3.931 -8.254 -7.402 1.00 87.19 180 LEU A N 1
ATOM 1426 C CA . LEU A 1 180 ? 4.642 -9.528 -7.296 1.00 87.19 180 LEU A CA 1
ATOM 1427 C C . LEU A 1 180 ? 4.945 -10.105 -8.682 1.00 87.19 180 LEU A C 1
ATOM 1429 O O . LEU A 1 180 ? 6.082 -10.499 -8.949 1.00 87.19 180 LEU A O 1
ATOM 1433 N N . LEU A 1 181 ? 3.958 -10.100 -9.581 1.00 89.12 181 LEU A N 1
ATOM 1434 C CA . LEU A 1 181 ? 4.127 -10.565 -10.956 1.00 89.12 181 LEU A CA 1
ATOM 1435 C C . LEU A 1 181 ? 5.177 -9.732 -11.707 1.00 89.12 181 LEU A C 1
ATOM 1437 O O . LEU A 1 181 ? 6.057 -10.287 -12.365 1.00 89.12 181 LEU A O 1
ATOM 1441 N N . ALA A 1 182 ? 5.122 -8.406 -11.582 1.00 90.00 182 ALA A N 1
ATOM 1442 C CA . ALA A 1 182 ? 6.077 -7.509 -12.222 1.00 90.00 182 ALA A CA 1
ATOM 1443 C C . ALA A 1 182 ? 7.503 -7.686 -11.682 1.00 90.00 182 ALA A C 1
ATOM 1445 O O . ALA A 1 182 ? 8.458 -7.671 -12.461 1.00 90.00 182 ALA A O 1
ATOM 1446 N N . PHE A 1 183 ? 7.654 -7.892 -10.369 1.00 88.56 183 PHE A N 1
ATOM 1447 C CA . PHE A 1 183 ? 8.951 -8.156 -9.749 1.00 88.56 183 PHE A CA 1
ATOM 1448 C C . PHE A 1 183 ? 9.540 -9.487 -10.221 1.00 88.56 183 PHE A C 1
ATOM 1450 O O . PHE A 1 183 ? 10.714 -9.539 -10.571 1.00 88.56 183 PHE A O 1
ATOM 1457 N N . LEU A 1 184 ? 8.720 -10.536 -10.322 1.00 88.19 184 LEU A N 1
ATOM 1458 C CA . LEU A 1 184 ? 9.141 -11.829 -10.859 1.00 88.19 184 LEU A CA 1
ATOM 1459 C C . LEU A 1 184 ? 9.660 -11.692 -12.297 1.00 88.19 184 LEU A C 1
ATOM 1461 O O . LEU A 1 184 ? 10.752 -12.167 -12.604 1.00 88.19 184 LEU A O 1
ATOM 1465 N N . LEU A 1 185 ? 8.916 -10.999 -13.167 1.00 90.75 185 LEU A N 1
ATOM 1466 C CA . LEU A 1 185 ? 9.348 -10.745 -14.544 1.00 90.75 185 LEU A CA 1
ATOM 1467 C C . LEU A 1 185 ? 10.653 -9.941 -14.583 1.00 90.75 185 LEU A C 1
ATOM 1469 O O . LEU A 1 185 ? 11.579 -10.310 -15.302 1.00 90.75 185 LEU A O 1
ATOM 1473 N N . PHE A 1 186 ? 10.764 -8.885 -13.775 1.00 91.50 186 PHE A N 1
ATOM 1474 C CA . PHE A 1 186 ? 11.988 -8.095 -13.649 1.00 91.50 186 PHE A CA 1
ATOM 1475 C C . PHE A 1 186 ? 13.191 -8.952 -13.224 1.00 91.50 186 PHE A C 1
ATOM 1477 O O . PHE A 1 186 ? 14.246 -8.867 -13.850 1.00 91.50 186 PHE A O 1
ATOM 1484 N N . THR A 1 187 ? 13.045 -9.809 -12.208 1.00 88.81 187 THR A N 1
ATOM 1485 C CA . THR A 1 187 ? 14.117 -10.702 -11.747 1.00 88.81 187 THR A CA 1
ATOM 1486 C C . THR A 1 187 ? 14.552 -11.672 -12.845 1.00 88.81 187 THR A C 1
ATOM 1488 O O . THR A 1 187 ? 15.751 -11.872 -13.033 1.00 88.81 187 THR A O 1
ATOM 1491 N N . ILE A 1 188 ? 13.615 -12.229 -13.619 1.00 88.62 188 ILE A N 1
ATOM 1492 C CA . ILE A 1 188 ? 13.944 -13.097 -14.762 1.00 88.62 188 ILE A CA 1
ATOM 1493 C C . ILE A 1 188 ? 14.726 -12.318 -15.831 1.00 88.62 188 ILE A C 1
ATOM 1495 O O . ILE A 1 188 ? 15.764 -12.777 -16.298 1.00 88.62 188 ILE A O 1
ATOM 1499 N N . LEU A 1 189 ? 14.286 -11.115 -16.209 1.00 87.50 189 LEU A N 1
ATOM 1500 C CA . LEU A 1 189 ? 14.991 -10.313 -17.217 1.00 87.50 189 LEU A CA 1
ATOM 1501 C C . LEU A 1 189 ? 16.379 -9.863 -16.732 1.00 87.50 189 LEU A C 1
ATOM 1503 O O . LEU A 1 189 ? 17.329 -9.827 -17.517 1.00 87.50 189 LEU A O 1
ATOM 1507 N N . LEU A 1 190 ? 16.508 -9.527 -15.447 1.00 87.44 190 LEU A N 1
ATOM 1508 C CA . LEU A 1 190 ? 17.773 -9.118 -14.844 1.00 87.44 190 LEU A CA 1
ATOM 1509 C C . LEU A 1 190 ? 18.767 -10.282 -14.795 1.00 87.44 190 LEU A C 1
ATOM 1511 O O . LEU A 1 190 ? 19.921 -10.108 -15.178 1.00 87.44 190 LEU A O 1
ATOM 1515 N N . THR A 1 191 ? 18.321 -11.465 -14.368 1.00 87.69 191 THR A N 1
ATOM 1516 C CA . THR A 1 191 ? 19.160 -12.676 -14.327 1.00 87.69 191 THR A CA 1
ATOM 1517 C C . THR A 1 191 ? 19.620 -13.083 -15.722 1.00 87.69 191 THR A C 1
ATOM 1519 O O . THR A 1 191 ? 20.811 -13.300 -15.916 1.00 87.69 191 THR A O 1
ATOM 1522 N N . LEU A 1 192 ? 18.734 -13.056 -16.726 1.00 86.44 192 LEU A N 1
ATOM 1523 C CA . LEU A 1 192 ? 19.107 -13.289 -18.128 1.00 86.44 192 LEU A CA 1
ATOM 1524 C C . LEU A 1 192 ? 20.175 -12.302 -18.618 1.00 86.44 192 LEU A C 1
ATOM 1526 O O . LEU A 1 192 ? 21.121 -12.700 -19.296 1.00 86.44 192 LEU A O 1
ATOM 1530 N N . LYS A 1 193 ? 20.053 -11.018 -18.266 1.00 86.69 193 LYS A N 1
ATOM 1531 C CA . LYS A 1 193 ? 21.049 -10.010 -18.640 1.00 86.69 193 LYS A CA 1
ATOM 1532 C C . LYS A 1 193 ? 22.408 -10.252 -17.969 1.00 86.69 193 LYS A C 1
ATOM 1534 O O . LYS A 1 193 ? 23.434 -10.075 -18.620 1.00 86.69 193 LYS A O 1
ATOM 1539 N N . VAL A 1 194 ? 22.420 -10.630 -16.690 1.00 86.50 194 VAL A N 1
ATOM 1540 C CA . VAL A 1 194 ? 23.654 -10.831 -15.909 1.00 86.50 194 VAL A CA 1
ATOM 1541 C C . VAL A 1 194 ? 24.355 -12.147 -16.270 1.00 86.50 194 VAL A C 1
ATOM 1543 O O . VAL A 1 194 ? 25.577 -12.163 -16.380 1.00 86.50 194 VAL A O 1
ATOM 1546 N N . GLU A 1 195 ? 23.611 -13.235 -16.486 1.00 86.50 195 GLU A N 1
ATOM 1547 C CA . GLU A 1 195 ? 24.189 -14.567 -16.719 1.00 86.50 195 GLU A CA 1
ATOM 1548 C C . GLU A 1 195 ? 24.427 -14.907 -18.194 1.00 86.50 195 GLU A C 1
ATOM 1550 O O . GLU A 1 195 ? 25.431 -15.546 -18.500 1.00 86.50 195 GLU A O 1
ATOM 1555 N N . LEU A 1 196 ? 23.559 -14.476 -19.122 1.00 79.25 196 LEU A N 1
ATOM 1556 C CA . LEU A 1 196 ? 23.704 -14.788 -20.557 1.00 79.25 196 LEU A CA 1
ATOM 1557 C C . LEU A 1 196 ? 24.381 -13.683 -21.379 1.00 79.25 196 LEU A C 1
ATOM 1559 O O . LEU A 1 196 ? 24.535 -13.850 -22.588 1.00 79.25 196 LEU A O 1
ATOM 1563 N N . TRP A 1 197 ? 24.795 -12.574 -20.750 1.00 69.25 197 TRP A N 1
ATOM 1564 C CA . TRP A 1 197 ? 25.563 -11.489 -21.386 1.00 69.25 197 TRP A CA 1
ATOM 1565 C C . TRP A 1 197 ? 24.876 -10.947 -22.649 1.00 69.25 197 TRP A C 1
ATOM 1567 O O . TRP A 1 197 ? 25.525 -10.521 -23.601 1.00 69.25 197 TRP A O 1
ATOM 1577 N N . VAL A 1 198 ? 23.542 -10.991 -22.679 1.00 78.50 198 VAL A N 1
ATOM 1578 C CA . VAL A 1 198 ? 22.771 -10.466 -23.804 1.00 78.50 198 VAL A CA 1
ATOM 1579 C C . VAL A 1 198 ? 22.801 -8.939 -23.729 1.00 78.50 198 VAL A C 1
ATOM 1581 O O . VAL A 1 198 ? 22.522 -8.371 -22.670 1.00 78.50 198 VAL A O 1
ATOM 1584 N N . ASP A 1 199 ? 23.064 -8.270 -24.856 1.00 79.94 199 ASP A N 1
ATOM 1585 C CA . ASP A 1 199 ? 23.081 -6.802 -25.010 1.00 79.94 199 ASP A CA 1
ATOM 1586 C C . ASP A 1 199 ? 21.675 -6.163 -24.911 1.00 79.94 199 ASP A C 1
ATOM 1588 O O . ASP A 1 199 ? 21.275 -5.301 -25.696 1.00 79.94 199 ASP A O 1
ATOM 1592 N N . ILE A 1 200 ? 20.865 -6.598 -23.947 1.00 81.69 200 ILE A N 1
ATOM 1593 C CA . ILE A 1 200 ? 19.540 -6.046 -23.679 1.00 81.69 200 ILE A CA 1
ATOM 1594 C C . ILE A 1 200 ? 19.727 -4.733 -22.926 1.00 81.69 200 ILE A C 1
ATOM 1596 O O . ILE A 1 200 ? 20.396 -4.677 -21.894 1.00 81.69 200 ILE A O 1
ATOM 1600 N N . SER A 1 201 ? 19.107 -3.658 -23.403 1.00 88.69 201 SER A N 1
ATOM 1601 C CA . SER A 1 201 ? 19.131 -2.365 -22.716 1.00 88.69 201 SER A CA 1
ATOM 1602 C C . SER A 1 201 ? 18.492 -2.451 -21.322 1.00 88.69 201 SER A C 1
ATOM 1604 O O . SER A 1 201 ? 17.476 -3.125 -21.143 1.00 88.69 201 SER A O 1
ATOM 1606 N N . TYR A 1 202 ? 19.049 -1.747 -20.326 1.00 87.56 202 TYR A N 1
ATOM 1607 C CA . TYR A 1 202 ? 18.469 -1.711 -18.972 1.00 87.56 202 TYR A CA 1
ATOM 1608 C C . TYR A 1 202 ? 17.022 -1.197 -18.986 1.00 87.56 202 TYR A C 1
ATOM 1610 O O . TYR A 1 202 ? 16.190 -1.704 -18.243 1.00 87.56 202 TYR A O 1
ATOM 1618 N N . TRP A 1 203 ? 16.676 -0.313 -19.923 1.00 87.44 203 TRP A N 1
ATOM 1619 C CA . TRP A 1 203 ? 15.305 0.153 -20.144 1.00 87.44 203 TRP A CA 1
ATOM 1620 C C . TRP A 1 203 ? 14.294 -0.978 -20.394 1.00 87.44 203 TRP A C 1
ATOM 1622 O O . TRP A 1 203 ? 13.163 -0.908 -19.922 1.00 87.44 203 TRP A O 1
ATOM 1632 N N . ILE A 1 204 ? 14.700 -2.042 -21.096 1.00 88.38 204 ILE A N 1
ATOM 1633 C CA . ILE A 1 204 ? 13.839 -3.202 -21.374 1.00 88.38 204 ILE A CA 1
ATOM 1634 C C . ILE A 1 204 ? 13.741 -4.092 -20.135 1.00 88.38 204 ILE A C 1
ATOM 1636 O O . ILE A 1 204 ? 12.657 -4.565 -19.807 1.00 88.38 204 ILE A O 1
ATOM 1640 N N . VAL A 1 205 ? 14.847 -4.264 -19.406 1.00 90.00 205 VAL A N 1
ATOM 1641 C CA . VAL A 1 205 ? 14.869 -5.023 -18.146 1.00 90.00 205 VAL A CA 1
ATOM 1642 C C . VAL A 1 205 ? 13.931 -4.398 -17.111 1.00 90.00 205 VAL A C 1
ATOM 1644 O O . VAL A 1 205 ? 13.192 -5.119 -16.452 1.00 90.00 205 VAL A O 1
ATOM 1647 N N . PHE A 1 206 ? 13.893 -3.065 -17.015 1.00 90.44 206 PHE A N 1
ATOM 1648 C CA . PHE A 1 206 ? 13.002 -2.336 -16.103 1.00 90.44 206 PHE A CA 1
ATOM 1649 C C . PHE A 1 206 ? 11.561 -2.167 -16.616 1.00 90.44 206 PHE A C 1
ATOM 1651 O O . PHE A 1 206 ? 10.687 -1.781 -15.841 1.00 90.44 206 PHE A O 1
ATOM 1658 N N . SER A 1 207 ? 11.275 -2.481 -17.884 1.00 90.25 207 SER A N 1
ATOM 1659 C CA . SER A 1 207 ? 9.950 -2.291 -18.493 1.00 90.25 207 SER A CA 1
ATOM 1660 C C . SER A 1 207 ? 8.792 -2.944 -17.715 1.00 90.25 207 SER A C 1
ATOM 1662 O O . SER A 1 207 ? 7.804 -2.242 -17.480 1.00 90.25 207 SER A O 1
ATOM 1664 N N . PRO A 1 208 ? 8.887 -4.201 -17.224 1.00 91.62 208 PRO A N 1
ATOM 1665 C CA . PRO A 1 208 ? 7.808 -4.815 -16.441 1.00 91.62 208 PRO A CA 1
ATOM 1666 C C . PRO A 1 208 ? 7.444 -4.011 -15.186 1.00 91.62 208 PRO A C 1
ATOM 1668 O O . PRO A 1 208 ? 6.278 -3.925 -14.805 1.00 91.62 208 PRO A O 1
ATOM 1671 N N . LEU A 1 209 ? 8.439 -3.371 -14.569 1.00 89.94 209 LEU A N 1
ATOM 1672 C CA . LEU A 1 209 ? 8.267 -2.579 -13.358 1.00 89.94 209 LEU A CA 1
ATOM 1673 C C . LEU A 1 209 ? 7.558 -1.243 -13.641 1.00 89.94 209 LEU A C 1
ATOM 1675 O O . LEU A 1 209 ? 6.743 -0.810 -12.830 1.00 89.94 209 LEU A O 1
ATOM 1679 N N . PHE A 1 210 ? 7.822 -0.626 -14.799 1.00 91.69 210 PHE A N 1
ATOM 1680 C CA . PHE A 1 210 ? 7.140 0.596 -15.245 1.00 91.69 210 PHE A CA 1
ATOM 1681 C C . PHE A 1 210 ? 5.696 0.339 -15.686 1.00 91.69 210 PHE A C 1
ATOM 1683 O O . PHE A 1 210 ? 4.807 1.134 -15.390 1.00 91.69 210 PHE A O 1
ATOM 1690 N N . VAL A 1 211 ? 5.447 -0.788 -16.359 1.00 91.06 211 VAL A N 1
ATOM 1691 C CA . VAL A 1 211 ? 4.091 -1.206 -16.744 1.00 91.06 211 VAL A CA 1
ATOM 1692 C C . VAL A 1 211 ? 3.222 -1.425 -15.500 1.00 91.06 211 VAL A C 1
ATOM 1694 O O . VAL A 1 211 ? 2.070 -0.998 -15.467 1.00 91.06 211 VAL A O 1
ATOM 1697 N N . CYS A 1 212 ? 3.788 -2.009 -14.441 1.00 90.38 212 CYS A N 1
ATOM 1698 C CA . CYS A 1 212 ? 3.116 -2.148 -13.149 1.00 90.38 212 CYS A CA 1
ATOM 1699 C C . CYS A 1 212 ? 2.715 -0.798 -12.534 1.00 90.38 212 CYS A C 1
ATOM 1701 O O . CYS A 1 212 ? 1.589 -0.650 -12.062 1.00 90.38 212 CYS A O 1
ATOM 1703 N N . ASP A 1 213 ? 3.609 0.197 -12.550 1.00 90.06 213 ASP A N 1
ATOM 1704 C CA . ASP A 1 213 ? 3.301 1.529 -12.014 1.00 90.06 213 ASP A CA 1
ATOM 1705 C C . ASP A 1 213 ? 2.183 2.215 -12.810 1.00 90.06 213 ASP A C 1
ATOM 1707 O O . ASP A 1 213 ? 1.322 2.867 -12.220 1.00 90.06 213 ASP A O 1
ATOM 1711 N N . ALA A 1 214 ? 2.147 2.021 -14.133 1.00 89.81 214 ALA A N 1
ATOM 1712 C CA . ALA A 1 214 ? 1.077 2.538 -14.983 1.00 89.81 214 ALA A CA 1
ATOM 1713 C C . ALA A 1 214 ? -0.286 1.910 -14.645 1.00 89.81 214 ALA A C 1
ATOM 1715 O O . ALA A 1 214 ? -1.282 2.630 -14.545 1.00 89.81 214 ALA A O 1
ATOM 1716 N N . PHE A 1 215 ? -0.338 0.595 -14.408 1.00 88.88 215 PHE A N 1
ATOM 1717 C CA . PHE A 1 215 ? -1.566 -0.080 -13.977 1.00 88.88 215 PHE A CA 1
ATOM 1718 C C . PHE A 1 215 ? -2.042 0.397 -12.599 1.00 88.88 215 PHE A C 1
ATOM 1720 O O . PHE A 1 215 ? -3.231 0.671 -12.426 1.00 88.88 215 PHE A O 1
ATOM 1727 N N . ASN A 1 216 ? -1.128 0.579 -11.644 1.00 85.19 216 ASN A N 1
ATOM 1728 C CA . ASN A 1 216 ? -1.474 1.085 -10.313 1.00 85.19 216 ASN A CA 1
ATOM 1729 C C . ASN A 1 216 ? -1.939 2.550 -10.351 1.00 85.19 216 ASN A C 1
ATOM 1731 O O . ASN A 1 216 ? -2.912 2.913 -9.688 1.00 85.19 216 ASN A O 1
ATOM 1735 N N . ALA A 1 217 ? -1.311 3.392 -11.178 1.00 87.56 217 ALA A N 1
ATOM 1736 C CA . ALA A 1 217 ? -1.753 4.767 -11.396 1.00 87.56 217 ALA A CA 1
ATOM 1737 C C . ALA A 1 217 ? -3.147 4.823 -12.048 1.00 87.56 217 ALA A C 1
ATOM 1739 O O . ALA A 1 217 ? -3.997 5.604 -11.620 1.00 87.56 217 ALA A O 1
ATOM 1740 N N . TYR A 1 218 ? -3.413 3.964 -13.037 1.00 85.50 218 TYR A N 1
ATOM 1741 C CA . TYR A 1 218 ? -4.724 3.849 -13.681 1.00 85.50 218 TYR A CA 1
ATOM 1742 C C . TYR A 1 218 ? -5.822 3.442 -12.688 1.00 85.50 218 TYR A C 1
ATOM 1744 O O . TYR A 1 218 ? -6.876 4.080 -12.634 1.00 85.50 218 TYR A O 1
ATOM 1752 N N . PHE A 1 219 ? -5.556 2.442 -11.843 1.00 83.69 219 PHE A N 1
ATOM 1753 C CA . PHE A 1 219 ? -6.484 2.027 -10.792 1.00 83.69 219 PHE A CA 1
ATOM 1754 C C . PHE A 1 219 ? -6.764 3.164 -9.796 1.00 83.69 219 PHE A C 1
ATOM 1756 O O . PHE A 1 219 ? -7.921 3.441 -9.473 1.00 83.69 219 PHE A O 1
ATOM 1763 N N . CYS A 1 220 ? -5.725 3.898 -9.383 1.00 79.12 220 CYS A N 1
ATOM 1764 C CA . CYS A 1 220 ? -5.869 5.076 -8.527 1.00 79.12 220 CYS A CA 1
ATOM 1765 C C . CYS A 1 220 ? -6.776 6.152 -9.156 1.00 79.12 220 CYS A C 1
ATOM 1767 O O . CYS A 1 220 ? -7.601 6.744 -8.458 1.00 79.12 220 CYS A O 1
ATOM 1769 N N . VAL A 1 221 ? -6.675 6.383 -10.470 1.00 82.88 221 VAL A N 1
ATOM 1770 C CA . VAL A 1 221 ? -7.550 7.316 -11.205 1.00 82.88 221 VAL A CA 1
ATOM 1771 C C . VAL A 1 221 ? -8.999 6.822 -11.248 1.00 82.88 221 VAL A C 1
ATOM 1773 O O . VAL A 1 221 ? -9.913 7.615 -11.024 1.00 82.88 221 VAL A O 1
ATOM 1776 N N . ILE A 1 222 ? -9.239 5.524 -11.460 1.00 83.88 222 ILE A N 1
ATOM 1777 C CA . ILE A 1 222 ? -10.596 4.949 -11.415 1.00 83.88 222 ILE A CA 1
ATOM 1778 C C . ILE A 1 222 ? -11.233 5.163 -10.037 1.00 83.88 222 ILE A C 1
ATOM 1780 O O . ILE A 1 222 ? -12.378 5.611 -9.938 1.00 83.88 222 ILE A O 1
ATOM 1784 N N . VAL A 1 223 ? -10.492 4.872 -8.966 1.00 77.06 223 VAL A N 1
ATOM 1785 C CA . VAL A 1 223 ? -10.974 5.045 -7.589 1.00 77.06 223 VAL A CA 1
ATOM 1786 C C . VAL A 1 223 ? -11.253 6.523 -7.289 1.00 77.06 223 VAL A C 1
ATOM 1788 O O . VAL A 1 223 ? -12.260 6.835 -6.652 1.00 77.06 223 VAL A O 1
ATOM 1791 N N . LEU A 1 224 ? -10.432 7.445 -7.802 1.00 76.56 224 LEU A N 1
ATOM 1792 C CA . LEU A 1 224 ? -10.680 8.888 -7.717 1.00 76.56 224 LEU A CA 1
ATOM 1793 C C . LEU A 1 224 ? -11.985 9.304 -8.403 1.00 76.56 224 LEU A C 1
ATOM 1795 O O . LEU A 1 224 ? -12.775 10.029 -7.801 1.00 76.56 224 LEU A O 1
ATOM 1799 N N . ILE A 1 225 ? -12.228 8.835 -9.631 1.00 82.50 225 ILE A N 1
ATOM 1800 C CA . ILE A 1 225 ? -13.451 9.152 -10.385 1.00 82.50 225 ILE A CA 1
ATOM 1801 C C . ILE A 1 225 ? -14.684 8.625 -9.649 1.00 82.50 225 ILE A C 1
ATOM 1803 O O . ILE A 1 225 ? -15.669 9.346 -9.499 1.00 82.50 225 ILE A O 1
ATOM 1807 N N . ARG A 1 226 ? -14.627 7.397 -9.122 1.00 77.50 226 ARG A N 1
ATOM 1808 C CA . ARG A 1 226 ? -15.736 6.824 -8.351 1.00 77.50 226 ARG A CA 1
ATOM 1809 C C . ARG A 1 226 ? -16.041 7.645 -7.095 1.00 77.50 226 ARG A C 1
ATOM 1811 O O . ARG A 1 226 ? -17.198 7.960 -6.835 1.00 77.50 226 ARG A O 1
ATOM 1818 N N . MET A 1 227 ? -15.008 8.056 -6.359 1.00 73.88 227 MET A N 1
ATOM 1819 C CA . MET A 1 227 ? -15.182 8.884 -5.159 1.00 73.88 227 MET A CA 1
ATOM 1820 C C . MET A 1 227 ? -15.619 10.322 -5.472 1.00 73.88 227 MET A C 1
ATOM 1822 O O . MET A 1 227 ? -16.242 10.962 -4.627 1.00 73.88 227 MET A O 1
ATOM 1826 N N . TYR A 1 228 ? -15.335 10.832 -6.675 1.00 75.69 228 TYR A N 1
ATOM 1827 C CA . TYR A 1 228 ? -15.836 12.129 -7.132 1.00 75.69 228 TYR A CA 1
ATOM 1828 C C . TYR A 1 228 ? -17.364 12.125 -7.302 1.00 75.69 228 TYR A C 1
ATOM 1830 O O . TYR A 1 228 ? -18.021 13.103 -6.952 1.00 75.69 228 TYR A O 1
ATOM 1838 N N . ILE A 1 229 ? -17.934 11.012 -7.776 1.00 78.25 229 ILE A N 1
ATOM 1839 C CA . ILE A 1 229 ? -19.379 10.871 -8.016 1.00 78.25 229 ILE A CA 1
ATOM 1840 C C . ILE A 1 229 ? -20.171 10.737 -6.700 1.00 78.25 229 ILE A C 1
ATOM 1842 O O . ILE A 1 229 ? -21.276 11.258 -6.596 1.00 78.25 229 ILE A O 1
ATOM 1846 N N . GLU A 1 230 ? -19.613 10.099 -5.667 1.00 73.12 230 GLU A N 1
ATOM 1847 C CA . GLU A 1 230 ? -20.311 9.799 -4.400 1.00 73.12 230 GLU A CA 1
ATOM 1848 C C . GLU A 1 230 ? -20.337 10.971 -3.378 1.00 73.12 230 GLU A C 1
ATOM 1850 O O . GLU A 1 230 ? -20.784 10.814 -2.243 1.00 73.12 230 GLU A O 1
ATOM 1855 N N . THR A 1 231 ? -19.949 12.196 -3.761 1.00 65.06 231 THR A N 1
ATOM 1856 C CA . THR A 1 231 ? -20.076 13.464 -2.984 1.00 65.06 231 THR A CA 1
ATOM 1857 C C . THR A 1 231 ? -19.356 13.566 -1.620 1.00 65.06 231 THR A C 1
ATOM 1859 O O . THR A 1 231 ? -19.240 14.670 -1.083 1.00 65.06 231 THR A O 1
ATOM 1862 N N . SER A 1 232 ? -18.779 12.497 -1.059 1.00 64.50 232 SER A N 1
ATOM 1863 C CA . SER A 1 232 ? -17.981 12.541 0.184 1.00 64.50 232 SER A CA 1
ATOM 1864 C C . SER A 1 232 ? -16.468 12.664 -0.088 1.00 64.50 232 SER A C 1
ATOM 1866 O O . SER A 1 232 ? -15.697 11.724 0.104 1.00 64.50 232 SER A O 1
ATOM 1868 N N . TYR A 1 233 ? -16.009 13.826 -0.555 1.00 67.44 233 TYR A N 1
ATOM 1869 C CA . TYR A 1 233 ? -14.702 13.940 -1.222 1.00 67.44 233 TYR A CA 1
ATOM 1870 C C . TYR A 1 233 ? -13.475 14.119 -0.303 1.00 67.44 233 TYR A C 1
ATOM 1872 O O . TYR A 1 233 ? -12.384 13.697 -0.667 1.00 67.44 233 TYR A O 1
ATOM 1880 N N . LYS A 1 234 ? -13.587 14.727 0.887 1.00 68.75 234 LYS A N 1
ATOM 1881 C CA . LYS A 1 234 ? -12.394 15.260 1.594 1.00 68.75 234 LYS A CA 1
ATOM 1882 C C . LYS A 1 234 ? -11.418 14.199 2.130 1.00 68.75 234 LYS A C 1
ATOM 1884 O O . LYS A 1 234 ? -10.217 14.303 1.900 1.00 68.75 234 LYS A O 1
ATOM 1889 N N . SER A 1 235 ? -11.904 13.181 2.839 1.00 64.06 235 SER A N 1
ATOM 1890 C CA . SER A 1 235 ? -11.054 12.129 3.434 1.00 64.06 235 SER A CA 1
ATOM 1891 C C . SER A 1 235 ? -10.617 11.075 2.411 1.00 64.06 235 SER A C 1
ATOM 1893 O O . SER A 1 235 ? -9.500 10.562 2.463 1.00 64.06 235 SER A O 1
ATOM 1895 N N . ALA A 1 236 ? -11.498 10.797 1.454 1.00 65.88 236 ALA A N 1
ATOM 1896 C CA . ALA A 1 236 ? -11.295 9.949 0.290 1.00 65.88 236 ALA A CA 1
ATOM 1897 C C . ALA A 1 236 ? -10.199 10.485 -0.649 1.00 65.88 236 ALA A C 1
ATOM 1899 O O . ALA A 1 236 ? -9.243 9.774 -0.964 1.00 65.88 236 ALA A O 1
ATOM 1900 N N . LEU A 1 237 ? -10.299 11.758 -1.043 1.00 72.94 237 LEU A N 1
ATOM 1901 C CA . LEU A 1 237 ? -9.340 12.421 -1.926 1.00 72.94 237 LEU A CA 1
ATOM 1902 C C . LEU A 1 237 ? -7.959 12.511 -1.284 1.00 72.94 237 LEU A C 1
ATOM 1904 O O . LEU A 1 237 ? -6.968 12.233 -1.946 1.00 72.94 237 LEU A O 1
ATOM 1908 N N . LEU A 1 238 ? -7.886 12.843 0.009 1.00 74.00 238 LEU A N 1
ATOM 1909 C CA . LEU A 1 238 ? -6.611 12.903 0.724 1.00 74.00 238 LEU A CA 1
ATOM 1910 C C . LEU A 1 238 ? -5.898 11.541 0.723 1.00 74.00 238 LEU A C 1
ATOM 1912 O O . LEU A 1 238 ? -4.681 11.483 0.571 1.00 74.00 238 LEU A O 1
ATOM 1916 N N . ARG A 1 239 ? -6.656 10.444 0.841 1.00 74.25 239 ARG A N 1
ATOM 1917 C CA . ARG A 1 239 ? -6.122 9.077 0.766 1.00 74.25 239 ARG A CA 1
ATOM 1918 C C . ARG A 1 239 ? -5.618 8.733 -0.637 1.00 74.25 239 ARG A C 1
ATOM 1920 O O . ARG A 1 239 ? -4.537 8.170 -0.771 1.00 74.25 239 ARG A O 1
ATOM 1927 N N . ALA A 1 240 ? -6.370 9.088 -1.675 1.00 75.94 240 ALA A N 1
ATOM 1928 C CA . ALA A 1 240 ? -5.975 8.826 -3.056 1.00 75.94 240 ALA A CA 1
ATOM 1929 C C . ALA A 1 240 ? -4.788 9.697 -3.508 1.00 75.94 240 ALA A C 1
ATOM 1931 O O . ALA A 1 240 ? -3.878 9.198 -4.162 1.00 75.94 240 ALA A O 1
ATOM 1932 N N . LEU A 1 241 ? -4.744 10.969 -3.095 1.00 82.12 241 LEU A N 1
ATOM 1933 C CA . LEU A 1 241 ? -3.596 11.857 -3.305 1.00 82.12 241 LEU A CA 1
ATOM 1934 C C . LEU A 1 241 ? -2.344 11.333 -2.604 1.00 82.12 241 LEU A C 1
ATOM 1936 O O . LEU A 1 241 ? -1.260 11.385 -3.179 1.00 82.12 241 LEU A O 1
ATOM 1940 N N . TRP A 1 242 ? -2.495 10.803 -1.387 1.00 81.88 242 TRP A N 1
ATOM 1941 C CA . TRP A 1 242 ? -1.397 10.148 -0.685 1.00 81.88 242 TRP A CA 1
ATOM 1942 C C . TRP A 1 242 ? -0.866 8.959 -1.488 1.00 81.88 242 TRP A C 1
ATOM 1944 O O . TRP A 1 242 ? 0.328 8.910 -1.762 1.00 81.88 242 TRP A O 1
ATOM 1954 N N . SER A 1 243 ? -1.745 8.062 -1.943 1.00 81.44 243 SER A N 1
ATOM 1955 C CA . SER A 1 243 ? -1.353 6.913 -2.773 1.00 81.44 243 SER A CA 1
ATOM 1956 C C . SER A 1 243 ? -0.642 7.337 -4.067 1.00 81.44 243 SER A C 1
ATOM 1958 O O . SER A 1 243 ? 0.449 6.852 -4.367 1.00 81.44 243 SER A O 1
ATOM 1960 N N . LEU A 1 244 ? -1.190 8.322 -4.789 1.00 83.31 244 LEU A N 1
ATOM 1961 C CA . LEU A 1 244 ? -0.593 8.851 -6.019 1.00 83.31 244 LEU A CA 1
ATOM 1962 C C . LEU A 1 244 ? 0.811 9.424 -5.780 1.00 83.31 244 LEU A C 1
ATOM 1964 O O . LEU A 1 244 ? 1.720 9.193 -6.576 1.00 83.31 244 LEU A O 1
ATOM 1968 N N . PHE A 1 245 ? 1.000 10.146 -4.673 1.00 85.62 245 PHE A N 1
ATOM 1969 C CA . PHE A 1 245 ? 2.302 10.685 -4.292 1.00 85.62 245 PHE A CA 1
ATOM 1970 C C . PHE A 1 245 ? 3.326 9.571 -4.021 1.00 85.62 245 PHE A C 1
ATOM 1972 O O . PHE A 1 245 ? 4.468 9.670 -4.476 1.00 85.62 245 PHE A O 1
ATOM 1979 N N . LEU A 1 246 ? 2.925 8.493 -3.333 1.00 83.56 246 LEU A N 1
ATOM 1980 C CA . LEU A 1 246 ? 3.805 7.344 -3.090 1.00 83.56 246 LEU A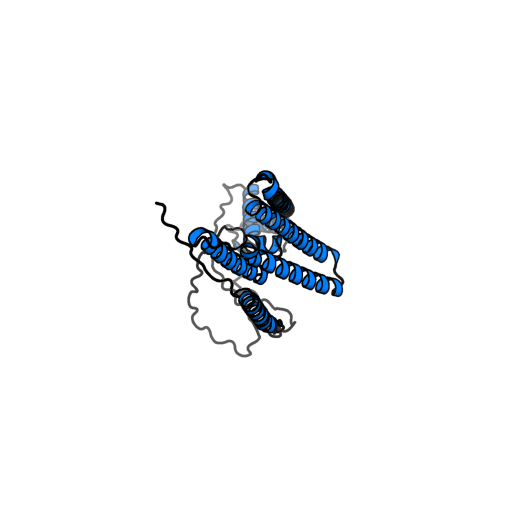 CA 1
ATOM 1981 C C . LEU A 1 246 ? 4.222 6.669 -4.409 1.00 83.56 246 LEU A C 1
ATOM 1983 O O . LEU A 1 246 ? 5.406 6.394 -4.608 1.00 83.56 246 LEU A O 1
ATOM 1987 N N . ILE A 1 247 ? 3.268 6.443 -5.321 1.00 87.50 247 ILE A N 1
ATOM 1988 C CA . ILE A 1 247 ? 3.524 5.826 -6.634 1.00 87.50 247 ILE A CA 1
ATOM 1989 C C . ILE A 1 247 ? 4.495 6.686 -7.452 1.00 87.50 247 ILE A C 1
ATOM 1991 O O . ILE A 1 247 ? 5.460 6.166 -8.012 1.00 87.50 247 ILE A O 1
ATOM 1995 N N . LEU A 1 248 ? 4.293 8.007 -7.475 1.00 88.94 248 LEU A N 1
ATOM 1996 C CA . LEU A 1 248 ? 5.164 8.937 -8.195 1.00 88.94 248 LEU A CA 1
ATOM 1997 C C . LEU A 1 248 ? 6.603 8.916 -7.657 1.00 88.94 248 LEU A C 1
ATOM 1999 O O . LEU A 1 248 ? 7.552 8.867 -8.439 1.00 88.94 248 LEU A O 1
ATOM 2003 N N . MET A 1 249 ? 6.784 8.918 -6.333 1.00 86.88 249 MET A N 1
ATOM 2004 C CA . MET A 1 249 ? 8.119 8.863 -5.724 1.00 86.88 249 MET A CA 1
ATOM 2005 C C . MET A 1 249 ? 8.849 7.552 -6.035 1.00 86.88 249 MET A C 1
ATOM 2007 O O . MET A 1 249 ? 10.045 7.565 -6.336 1.00 86.88 249 MET A O 1
ATOM 2011 N N . LEU A 1 250 ? 8.134 6.424 -6.036 1.00 88.56 250 LEU A N 1
ATOM 2012 C CA . LEU A 1 250 ? 8.698 5.133 -6.434 1.00 88.56 250 LEU A CA 1
ATOM 2013 C C . LEU A 1 250 ? 9.047 5.087 -7.928 1.00 88.56 250 LEU A C 1
ATOM 2015 O O . LEU A 1 250 ? 10.071 4.507 -8.292 1.00 88.56 250 LEU A O 1
ATOM 2019 N N . PHE A 1 251 ? 8.250 5.724 -8.786 1.00 91.25 251 PHE A N 1
ATOM 2020 C CA . PHE A 1 251 ? 8.551 5.846 -10.212 1.00 91.25 251 PHE A CA 1
ATOM 2021 C C . PHE A 1 251 ? 9.839 6.649 -10.454 1.00 91.25 251 PHE A C 1
ATOM 2023 O O . PHE A 1 251 ? 10.710 6.201 -11.202 1.00 91.25 251 PHE A O 1
ATOM 2030 N N . ILE A 1 252 ? 10.004 7.792 -9.775 1.00 91.12 252 ILE A N 1
ATOM 2031 C CA . ILE A 1 252 ? 11.217 8.625 -9.869 1.00 91.12 252 ILE A CA 1
ATOM 2032 C C . ILE A 1 252 ? 12.454 7.830 -9.436 1.00 91.12 252 ILE A C 1
ATOM 2034 O O . ILE A 1 252 ? 13.463 7.839 -10.140 1.00 91.12 252 ILE A O 1
ATOM 2038 N N . PHE A 1 253 ? 12.365 7.089 -8.328 1.00 92.00 253 PHE A N 1
ATOM 2039 C CA . PHE A 1 253 ? 13.440 6.206 -7.869 1.00 92.00 253 PHE A CA 1
ATOM 2040 C C . PHE A 1 253 ? 13.853 5.186 -8.943 1.00 92.00 253 PHE A C 1
ATOM 2042 O O . PHE A 1 253 ? 15.032 5.083 -9.287 1.00 92.00 253 PHE A O 1
ATOM 2049 N N . LYS A 1 254 ? 12.886 4.461 -9.522 1.00 90.62 254 LYS A N 1
ATOM 2050 C CA . LYS A 1 254 ? 13.136 3.455 -10.572 1.00 90.62 254 LYS A CA 1
ATOM 2051 C C . LYS A 1 254 ? 13.747 4.079 -11.825 1.00 90.62 254 LYS A C 1
ATOM 2053 O O . LYS A 1 254 ? 14.665 3.510 -12.413 1.00 90.62 254 LYS A O 1
ATOM 2058 N N . TYR A 1 255 ? 13.263 5.257 -12.214 1.00 90.50 255 TYR A N 1
ATOM 2059 C CA . TYR A 1 255 ? 13.792 6.011 -13.345 1.00 90.50 255 TYR A CA 1
ATOM 2060 C C . TYR A 1 255 ? 15.254 6.413 -13.120 1.00 90.50 255 TYR A C 1
ATOM 2062 O O . TYR A 1 255 ? 16.105 6.107 -13.956 1.00 90.50 255 TYR A O 1
ATOM 2070 N N . MET A 1 256 ? 15.572 7.023 -11.972 1.00 88.81 256 MET A N 1
ATOM 2071 C CA . MET A 1 256 ? 16.948 7.397 -11.625 1.00 88.81 256 MET A CA 1
ATOM 2072 C C . MET A 1 256 ? 17.872 6.178 -11.565 1.00 88.81 256 MET A C 1
ATOM 2074 O O . MET A 1 256 ? 19.010 6.241 -12.028 1.00 88.81 256 MET A O 1
ATOM 2078 N N . LEU A 1 257 ? 17.374 5.047 -11.064 1.00 88.75 257 LEU A N 1
ATOM 2079 C CA . LEU A 1 257 ? 18.125 3.797 -11.004 1.00 88.75 257 LEU A CA 1
ATOM 2080 C C . LEU A 1 257 ? 18.402 3.223 -12.406 1.00 88.75 257 LEU A C 1
ATOM 2082 O O . LEU A 1 257 ? 19.523 2.797 -12.685 1.00 88.75 257 LEU A O 1
ATOM 2086 N N . CYS A 1 258 ? 17.430 3.278 -13.321 1.00 87.88 258 CYS A N 1
ATOM 2087 C CA . CYS A 1 258 ? 17.608 2.865 -14.717 1.00 87.88 258 CYS A CA 1
ATOM 2088 C C . CYS A 1 258 ? 18.614 3.758 -15.460 1.00 87.88 258 CYS A C 1
ATOM 2090 O O . CYS A 1 258 ? 19.482 3.258 -16.185 1.00 87.88 258 CYS A O 1
ATOM 2092 N N . VAL A 1 259 ? 18.538 5.076 -15.243 1.00 87.88 259 VAL A N 1
ATOM 2093 C CA . VAL A 1 259 ? 19.512 6.034 -15.779 1.00 87.88 259 VAL A CA 1
ATOM 2094 C C . VAL A 1 259 ? 20.901 5.711 -15.240 1.00 87.88 259 VAL A C 1
ATOM 2096 O O . VAL A 1 259 ? 21.810 5.513 -16.037 1.00 87.88 259 VAL A O 1
ATOM 2099 N N . LYS A 1 260 ? 21.060 5.531 -13.924 1.00 88.06 260 LYS A N 1
ATOM 2100 C CA . LYS A 1 260 ? 22.347 5.193 -13.299 1.00 88.06 260 LYS A CA 1
ATOM 2101 C C . LYS A 1 260 ? 22.963 3.897 -13.838 1.00 88.06 260 LYS A C 1
ATOM 2103 O O . LYS A 1 260 ? 24.174 3.848 -14.030 1.00 88.06 260 LYS A O 1
ATOM 2108 N N . LEU A 1 261 ? 22.159 2.862 -14.088 1.00 85.00 261 LEU A N 1
ATOM 2109 C CA . LEU A 1 261 ? 22.641 1.599 -14.665 1.00 85.00 261 LEU A CA 1
ATOM 2110 C C . LEU A 1 261 ? 23.034 1.729 -16.143 1.00 85.00 261 LEU A C 1
ATOM 2112 O O . LEU A 1 261 ? 23.870 0.970 -16.624 1.00 85.00 261 LEU A O 1
ATOM 2116 N N . THR A 1 262 ? 22.440 2.684 -16.860 1.00 85.69 262 THR A N 1
ATOM 2117 C CA . THR A 1 262 ? 22.748 2.957 -18.270 1.00 85.69 262 THR A CA 1
ATOM 2118 C C . THR A 1 262 ? 23.961 3.880 -18.419 1.00 85.69 262 THR A C 1
ATOM 2120 O O . THR A 1 262 ? 24.807 3.653 -19.280 1.00 85.69 262 THR A O 1
ATOM 2123 N N . SER A 1 263 ? 24.066 4.917 -17.585 1.00 77.69 263 SER A N 1
ATOM 2124 C CA . SER A 1 263 ? 25.170 5.875 -17.564 1.00 77.69 263 SER A CA 1
ATOM 2125 C C . SER A 1 263 ? 26.158 5.504 -16.458 1.00 77.69 263 SER A C 1
ATOM 2127 O O . SER A 1 263 ? 25.993 5.902 -15.302 1.00 77.69 263 SER A O 1
ATOM 2129 N N . SER A 1 264 ? 27.186 4.736 -16.815 1.00 64.94 264 SER A N 1
ATOM 2130 C CA . SER A 1 264 ? 28.270 4.268 -15.944 1.00 64.94 264 SER A CA 1
ATOM 2131 C C . SER A 1 264 ? 29.022 5.413 -15.236 1.00 64.94 264 SER A C 1
ATOM 2133 O O . SER A 1 264 ? 30.120 5.776 -15.641 1.00 64.94 264 SER A O 1
ATOM 2135 N N . GLY A 1 265 ? 28.454 5.983 -14.165 1.00 61.28 265 GLY A N 1
ATOM 2136 C CA . GLY A 1 265 ? 29.210 6.763 -13.174 1.00 61.28 265 GLY A CA 1
ATOM 2137 C C . GLY A 1 265 ? 28.702 8.150 -12.770 1.00 61.28 265 GLY A C 1
ATOM 2138 O O . GLY A 1 265 ? 29.166 8.627 -11.748 1.00 61.28 265 GLY A O 1
ATOM 2139 N N . THR A 1 266 ? 27.750 8.785 -13.459 1.00 70.44 266 THR A N 1
ATOM 2140 C CA . THR A 1 266 ? 27.478 10.225 -13.220 1.00 70.44 266 THR A CA 1
ATOM 2141 C C . THR A 1 266 ? 26.694 10.553 -11.947 1.00 70.44 266 THR A C 1
ATOM 2143 O O . THR A 1 266 ? 26.940 11.597 -11.361 1.00 70.44 266 THR A O 1
ATOM 2146 N N . TYR A 1 267 ? 25.776 9.688 -11.509 1.00 80.25 267 TYR A N 1
ATOM 2147 C CA . TYR A 1 267 ? 24.924 9.955 -10.336 1.00 80.25 267 TYR A CA 1
ATOM 2148 C C . TYR A 1 267 ? 25.397 9.182 -9.109 1.00 80.25 267 TYR A C 1
ATOM 2150 O O . TYR A 1 267 ? 25.676 7.987 -9.210 1.00 80.25 267 TYR A O 1
ATOM 2158 N N . GLU A 1 268 ? 25.483 9.807 -7.945 1.00 84.75 268 GLU A N 1
ATOM 2159 C CA . GLU A 1 268 ? 25.825 9.083 -6.721 1.00 84.75 268 GLU A CA 1
ATOM 2160 C C . GLU A 1 268 ? 24.652 8.221 -6.232 1.00 84.75 268 GLU A C 1
ATOM 2162 O O . GLU A 1 268 ? 23.481 8.523 -6.467 1.00 84.75 268 GLU A O 1
ATOM 2167 N N . TYR A 1 269 ? 24.946 7.122 -5.529 1.00 83.31 269 TYR A N 1
ATOM 2168 C CA . TYR A 1 269 ? 23.895 6.280 -4.942 1.00 83.31 269 TYR A CA 1
ATOM 2169 C C . TYR A 1 269 ? 23.040 7.062 -3.931 1.00 83.31 269 TYR A C 1
ATOM 2171 O O . TYR A 1 269 ? 21.839 6.824 -3.836 1.00 83.31 269 TYR A O 1
ATOM 2179 N N . SER A 1 270 ? 23.637 8.032 -3.233 1.00 87.62 270 SER A N 1
ATOM 2180 C CA . SER A 1 270 ? 22.954 8.972 -2.335 1.00 87.62 270 SER A CA 1
ATOM 2181 C C . SER A 1 270 ? 21.774 9.670 -3.027 1.00 87.62 270 SER A C 1
ATOM 2183 O O . SER A 1 270 ? 20.650 9.638 -2.521 1.00 87.62 270 SER A O 1
ATOM 2185 N N . GLU A 1 271 ? 21.997 10.223 -4.219 1.00 85.06 271 GLU A N 1
ATOM 2186 C CA . GLU A 1 271 ? 20.979 10.919 -5.010 1.00 85.06 271 GLU A CA 1
ATOM 2187 C C . GLU A 1 271 ? 19.880 9.965 -5.481 1.00 85.06 271 GLU A C 1
ATOM 2189 O O . GLU A 1 271 ? 18.694 10.272 -5.359 1.00 85.06 271 GLU A O 1
ATOM 2194 N N . VAL A 1 272 ? 20.260 8.771 -5.949 1.00 89.50 272 VAL A N 1
ATOM 2195 C CA . VAL A 1 272 ? 19.301 7.774 -6.446 1.00 89.50 272 VAL A CA 1
ATOM 2196 C C . VAL A 1 272 ? 18.363 7.303 -5.333 1.00 89.50 272 VAL A C 1
ATOM 2198 O O . VAL A 1 272 ? 17.170 7.174 -5.577 1.00 89.50 272 VAL A O 1
ATOM 2201 N N . PHE A 1 273 ? 18.850 7.078 -4.107 1.00 89.31 273 PHE A N 1
ATOM 2202 C CA . PHE A 1 273 ? 18.021 6.583 -2.996 1.00 89.31 273 PHE A CA 1
ATOM 2203 C C . PHE A 1 273 ? 17.213 7.672 -2.269 1.00 89.31 273 PHE A C 1
ATOM 2205 O O . PHE A 1 273 ? 16.326 7.346 -1.475 1.00 89.31 273 PHE A O 1
ATOM 2212 N N . THR A 1 274 ? 17.461 8.955 -2.546 1.00 90.69 274 THR A N 1
ATOM 2213 C CA . THR A 1 274 ? 16.805 10.085 -1.862 1.00 90.69 274 THR A CA 1
ATOM 2214 C C . THR A 1 274 ? 15.264 10.010 -1.869 1.00 90.69 274 THR A C 1
ATOM 2216 O O . THR A 1 274 ? 14.668 10.165 -0.797 1.00 90.69 274 THR A O 1
ATOM 2219 N N . PRO A 1 275 ? 14.578 9.693 -2.990 1.00 90.00 275 PRO A N 1
ATOM 2220 C CA . PRO A 1 275 ? 13.116 9.577 -3.009 1.00 90.00 275 PRO A CA 1
ATOM 2221 C C . PRO A 1 275 ? 12.578 8.499 -2.056 1.00 90.00 275 PRO A C 1
ATOM 2223 O O . PRO A 1 275 ? 11.535 8.687 -1.432 1.00 90.00 275 PRO A O 1
ATOM 2226 N N . VAL A 1 276 ? 13.306 7.389 -1.889 1.00 89.31 276 VAL A N 1
ATOM 2227 C CA . VAL A 1 276 ? 12.920 6.285 -0.994 1.00 89.31 276 VAL A CA 1
ATOM 2228 C C . VAL A 1 276 ? 13.089 6.682 0.468 1.00 89.31 276 VAL A C 1
ATOM 2230 O O . VAL A 1 276 ? 12.225 6.380 1.290 1.00 89.31 276 VAL A O 1
ATOM 2233 N N . PHE A 1 277 ? 14.161 7.403 0.806 1.00 89.50 277 PHE A N 1
ATOM 2234 C CA . PHE A 1 277 ? 14.344 7.910 2.165 1.00 89.50 277 PHE A CA 1
ATOM 2235 C C . PHE A 1 277 ? 13.242 8.897 2.554 1.00 89.50 277 PHE A C 1
ATOM 2237 O O . PHE A 1 277 ? 12.696 8.789 3.652 1.00 89.50 277 PHE A O 1
ATOM 2244 N N . ILE A 1 278 ? 12.865 9.814 1.659 1.00 89.12 278 ILE A N 1
ATOM 2245 C CA . ILE A 1 278 ? 11.753 10.749 1.889 1.00 89.12 278 ILE A CA 1
ATOM 2246 C C . ILE A 1 278 ? 10.441 9.979 2.094 1.00 89.12 278 ILE A C 1
ATOM 2248 O O . ILE A 1 278 ? 9.700 10.257 3.038 1.00 89.12 278 ILE A O 1
ATOM 2252 N N . LEU A 1 279 ? 10.184 8.968 1.258 1.00 87.44 279 LEU A N 1
ATOM 2253 C CA . LEU A 1 279 ? 9.017 8.094 1.372 1.00 87.44 279 LEU A CA 1
ATOM 2254 C C . LEU A 1 279 ? 8.947 7.403 2.740 1.00 87.44 279 LEU A C 1
ATOM 2256 O O . LEU A 1 279 ? 7.900 7.394 3.385 1.00 87.44 279 LEU A O 1
ATOM 2260 N N . LEU A 1 280 ? 10.074 6.855 3.201 1.00 86.44 280 LEU A N 1
ATOM 2261 C CA . LEU A 1 280 ? 10.161 6.144 4.472 1.00 86.44 280 LEU A CA 1
ATOM 2262 C C . LEU A 1 280 ? 9.865 7.068 5.661 1.00 86.44 280 LEU A C 1
ATOM 2264 O O . LEU A 1 280 ? 9.100 6.696 6.550 1.00 86.44 280 LEU A O 1
ATOM 2268 N N . HIS A 1 281 ? 10.399 8.293 5.651 1.00 88.00 281 HIS A N 1
ATOM 2269 C CA . HIS A 1 281 ? 10.109 9.291 6.687 1.00 88.00 281 HIS A CA 1
ATOM 2270 C C . HIS A 1 281 ? 8.631 9.697 6.692 1.00 88.00 281 HIS A C 1
ATOM 2272 O O . HIS A 1 281 ? 8.024 9.816 7.756 1.00 88.00 281 HIS A O 1
ATOM 2278 N N . LEU A 1 282 ? 8.023 9.859 5.515 1.00 84.12 282 LEU A N 1
ATOM 2279 C CA . LEU A 1 282 ? 6.602 10.179 5.379 1.00 84.12 282 LEU A CA 1
ATOM 2280 C C . LEU A 1 282 ? 5.694 9.072 5.934 1.00 84.12 282 LEU A C 1
ATOM 2282 O O . LEU A 1 282 ? 4.720 9.368 6.630 1.00 84.12 282 LEU A O 1
ATOM 2286 N N . VAL A 1 283 ? 6.028 7.804 5.683 1.00 81.38 283 VAL A N 1
ATOM 2287 C CA . VAL A 1 283 ? 5.313 6.655 6.260 1.00 81.38 283 VAL A CA 1
ATOM 2288 C C . VAL A 1 283 ? 5.512 6.590 7.779 1.00 81.38 283 VAL A C 1
ATOM 2290 O O . VAL A 1 283 ? 4.546 6.365 8.508 1.00 81.38 283 VAL A O 1
ATOM 2293 N N . MET A 1 284 ? 6.724 6.863 8.275 1.00 83.25 284 MET A N 1
ATOM 2294 C CA . MET A 1 284 ? 7.022 6.887 9.711 1.00 83.25 284 MET A CA 1
ATOM 2295 C C . MET A 1 284 ? 6.197 7.946 10.458 1.00 83.25 284 MET A C 1
ATOM 2297 O O . MET A 1 284 ? 5.581 7.641 11.476 1.00 83.25 284 MET A O 1
ATOM 2301 N N . VAL A 1 285 ? 6.116 9.175 9.934 1.00 84.06 285 VAL A N 1
ATOM 2302 C CA . VAL A 1 285 ? 5.311 10.252 10.542 1.00 84.06 285 VAL A CA 1
ATOM 2303 C C . VAL A 1 285 ? 3.829 9.873 10.601 1.00 84.06 285 VAL A C 1
ATOM 2305 O O . VAL A 1 285 ? 3.168 10.130 11.607 1.00 84.06 285 VAL A O 1
ATOM 2308 N N . LYS A 1 286 ? 3.300 9.225 9.556 1.00 74.00 286 LYS A N 1
ATOM 2309 C CA . LYS A 1 286 ? 1.911 8.745 9.537 1.00 74.00 286 LYS A CA 1
ATOM 2310 C C . LYS A 1 286 ? 1.648 7.657 10.572 1.00 74.00 286 LYS A C 1
ATOM 2312 O O . LYS A 1 286 ? 0.594 7.692 11.201 1.00 74.00 286 LYS A O 1
ATOM 2317 N N . ALA A 1 287 ? 2.593 6.742 10.776 1.00 73.81 287 ALA A N 1
ATOM 2318 C CA . ALA A 1 287 ? 2.476 5.708 11.800 1.00 73.81 287 ALA A CA 1
ATOM 2319 C C . ALA A 1 287 ? 2.382 6.310 13.216 1.00 73.81 287 ALA A C 1
ATOM 2321 O O . ALA A 1 287 ? 1.615 5.818 14.038 1.00 73.81 287 ALA A O 1
ATOM 2322 N N . CYS A 1 288 ? 3.088 7.414 13.484 1.00 75.38 288 CYS A N 1
ATOM 2323 C CA . CYS A 1 288 ? 3.045 8.098 14.781 1.00 75.38 288 CYS A CA 1
ATOM 2324 C C . CYS A 1 288 ? 1.745 8.883 15.042 1.00 75.38 288 CYS A C 1
ATOM 2326 O O . CYS A 1 288 ? 1.416 9.127 16.196 1.00 75.38 288 CYS A O 1
ATOM 2328 N N . GLN A 1 289 ? 1.013 9.300 14.003 1.00 68.88 289 GLN A N 1
ATOM 2329 C CA . GLN A 1 289 ? -0.220 10.098 14.135 1.00 68.88 289 GLN A CA 1
ATOM 2330 C C . GLN A 1 289 ? -1.484 9.262 14.417 1.00 68.88 289 GLN A C 1
ATOM 2332 O O . GLN A 1 289 ? -2.556 9.837 14.593 1.00 68.88 289 GLN A O 1
ATOM 2337 N N . LEU A 1 290 ? -1.388 7.928 14.400 1.00 56.34 290 LEU A N 1
ATOM 2338 C CA . LEU A 1 290 ? -2.538 7.014 14.470 1.00 56.34 290 LEU A CA 1
ATOM 2339 C C . LEU A 1 290 ? -2.670 6.271 15.817 1.00 56.34 290 LEU A C 1
ATOM 2341 O O . LEU A 1 290 ? -3.469 5.340 15.923 1.00 56.34 290 LEU A O 1
ATOM 2345 N N . HIS A 1 291 ? -1.895 6.672 16.826 1.00 43.16 291 HIS A N 1
ATOM 2346 C CA . HIS A 1 291 ? -2.011 6.234 18.222 1.00 43.16 291 HIS A CA 1
ATOM 2347 C C . HIS A 1 291 ? -2.619 7.352 19.070 1.00 43.16 291 HIS A C 1
ATOM 2349 O O . HIS A 1 291 ? -3.439 7.022 19.955 1.00 43.16 291 HIS A O 1
#

Radius of gyration: 31.47 Å; chains: 1; bounding box: 90×49×93 Å

Sequence (291 aa):
MCGKQRIKLASGQLISGTWTIVLLLLLFLLLLMGDSSVSPSRDLDLPTGPRLARLPPAWPQRHQDVFITPRTHFPAQKQKVLDLLAQGHTEVFLHALGAAIPRAIHLALSVQSQVGPTLLQIRTQTDTVELTDCGYWDENPPKFGRSRPIELSPARSMFFQLKEILRWLGLTVWEIFVFLLAFLLFTILLTLKVELWVDISYWIVFSPLFVCDAFNAYFCVIVLIRMYIETSYKSALLRALWSLFLILMLFIFKYMLCVKLTSSGTYEYSEVFTPVFILLHLVMVKACQLH

Secondary structure (DSSP, 8-state):
--------------SSHHHHHHHHHHHHHHHHHHT-S-----------S----PPP------TTEEEE-SSS-HHHHHHHHHHHHHTT-S--EEEE-GGGHHHHHHHHHHHHHHH-TTT----------------S--SSPPP---PPP---------S--HHHHHHHHT--HHHHHHHHHHHHHHHHHHHHHHHS-----HHHHTHHHHHHHHHHHHHHHHHHHHHHHTS-HHHHHHHHHHHHHHHHHHHHHHHHHHHHHHSTTSS-HHHHHHHHHHHHHHHHHHHHTT-

pLDDT: mean 71.3, std 19.54, range [26.62, 94.0]